Protein AF-A0AAV5ULU5-F1 (afdb_monomer_lite)

Structure (mmCIF, N/CA/C/O backbone):
data_AF-A0AAV5ULU5-F1
#
_entry.id   AF-A0AAV5ULU5-F1
#
loop_
_atom_site.group_PDB
_atom_site.id
_atom_site.type_symbol
_atom_site.label_atom_id
_atom_site.label_alt_id
_atom_site.label_comp_id
_atom_site.label_asym_id
_atom_site.label_entity_id
_atom_site.label_seq_id
_atom_site.pdbx_PDB_ins_code
_atom_site.Cartn_x
_atom_site.Cartn_y
_atom_site.Cartn_z
_atom_site.occupancy
_atom_site.B_iso_or_equiv
_atom_site.auth_seq_id
_atom_site.auth_comp_id
_atom_site.auth_asym_id
_atom_site.auth_atom_id
_atom_site.pdbx_PDB_model_num
ATOM 1 N N . ARG A 1 1 ? -41.280 -66.590 -55.753 1.00 49.59 1 ARG A N 1
ATOM 2 C CA . ARG A 1 1 ? -41.322 -65.697 -54.554 1.00 49.59 1 ARG A CA 1
ATOM 3 C C . ARG A 1 1 ? -39.938 -65.281 -53.998 1.00 49.59 1 ARG A C 1
ATOM 5 O O . ARG A 1 1 ? -39.874 -64.346 -53.210 1.00 49.59 1 ARG A O 1
ATOM 12 N N . THR A 1 2 ? -38.821 -65.873 -54.435 1.00 56.06 2 THR A N 1
ATOM 13 C CA . THR A 1 2 ? -37.472 -65.710 -53.837 1.00 56.06 2 THR A CA 1
ATOM 14 C C . THR A 1 2 ? -36.591 -64.591 -54.433 1.00 56.06 2 THR A C 1
ATOM 16 O O . THR A 1 2 ? -35.698 -64.079 -53.756 1.00 56.06 2 THR A O 1
ATOM 19 N N . MET A 1 3 ? -36.830 -64.142 -55.674 1.00 53.16 3 MET A N 1
ATOM 20 C CA . MET A 1 3 ? -36.022 -63.073 -56.300 1.00 53.16 3 MET A CA 1
ATOM 21 C C . MET A 1 3 ? -36.445 -61.646 -55.908 1.00 53.16 3 MET A C 1
ATOM 23 O O . MET A 1 3 ? -35.587 -60.777 -55.717 1.00 53.16 3 MET A O 1
ATOM 27 N N . MET A 1 4 ? -37.748 -61.391 -55.728 1.00 52.59 4 MET A N 1
ATOM 28 C CA . MET A 1 4 ? -38.247 -60.073 -55.304 1.00 52.59 4 MET A CA 1
ATOM 29 C C . MET A 1 4 ? -37.781 -59.698 -53.888 1.00 52.59 4 MET A C 1
ATOM 31 O O . MET A 1 4 ? -37.449 -58.538 -53.628 1.00 52.59 4 MET A O 1
ATOM 35 N N . THR A 1 5 ? -37.666 -60.678 -52.991 1.00 60.22 5 THR A N 1
ATOM 36 C CA . THR A 1 5 ? -37.146 -60.492 -51.629 1.00 60.22 5 THR A CA 1
ATOM 37 C C . THR A 1 5 ? -35.643 -60.190 -51.629 1.00 60.22 5 THR A C 1
ATOM 39 O O . THR A 1 5 ? -35.217 -59.282 -50.916 1.00 60.22 5 THR A O 1
ATOM 42 N N . ARG A 1 6 ? -34.841 -60.822 -52.505 1.00 61.38 6 ARG A N 1
ATOM 43 C CA . ARG A 1 6 ? -33.410 -60.497 -52.723 1.00 61.38 6 ARG A CA 1
ATOM 44 C C . ARG A 1 6 ? -33.190 -59.081 -53.275 1.00 61.38 6 ARG A C 1
ATOM 46 O O . ARG A 1 6 ? -32.306 -58.368 -52.793 1.00 61.38 6 ARG A O 1
ATOM 53 N N . ARG A 1 7 ? -34.003 -58.638 -54.246 1.00 66.06 7 ARG A N 1
ATOM 54 C CA . ARG A 1 7 ? -33.947 -57.267 -54.80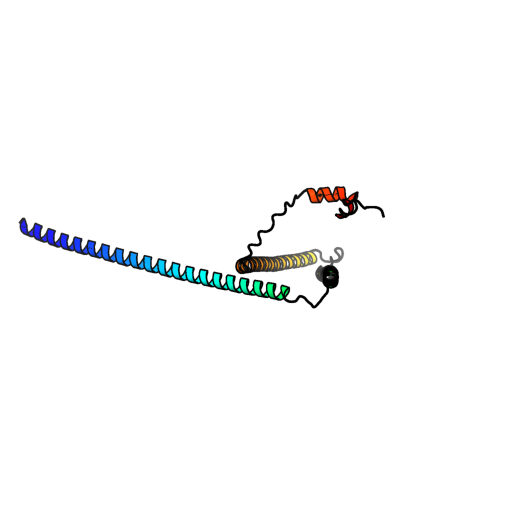2 1.00 66.06 7 ARG A CA 1
ATOM 55 C C . ARG A 1 7 ? -34.307 -56.212 -53.750 1.00 66.06 7 ARG A C 1
ATOM 57 O O . ARG A 1 7 ? -33.579 -55.226 -53.617 1.00 66.06 7 ARG A O 1
ATOM 64 N N . LYS A 1 8 ? -35.362 -56.440 -52.952 1.00 67.81 8 LYS A N 1
ATOM 65 C CA . LYS A 1 8 ? -35.713 -55.580 -51.804 1.00 67.81 8 LYS A CA 1
ATOM 66 C C . LYS A 1 8 ? -34.589 -55.542 -50.756 1.00 67.81 8 LYS A C 1
ATOM 68 O O . LYS A 1 8 ? -34.183 -54.446 -50.374 1.00 67.81 8 LYS A O 1
ATOM 73 N N . LYS A 1 9 ? -34.003 -56.691 -50.379 1.00 68.81 9 LYS A N 1
ATOM 74 C CA . LYS A 1 9 ? -32.856 -56.769 -49.443 1.00 68.81 9 LYS A CA 1
ATOM 75 C C . LYS A 1 9 ? -31.655 -55.948 -49.932 1.00 68.81 9 LYS A C 1
ATOM 77 O O . LYS A 1 9 ? -31.132 -55.128 -49.184 1.00 68.81 9 LYS A O 1
ATOM 82 N N . ARG A 1 10 ? -31.289 -56.066 -51.217 1.00 71.44 10 ARG A N 1
ATOM 83 C CA . ARG A 1 10 ? -30.211 -55.271 -51.842 1.00 71.44 10 ARG A CA 1
ATOM 84 C C . ARG A 1 10 ? -30.493 -53.766 -51.835 1.00 71.44 10 ARG A C 1
ATOM 86 O O . ARG A 1 10 ? -29.578 -52.970 -51.628 1.00 71.44 10 ARG A O 1
ATOM 93 N N . ARG A 1 11 ? -31.746 -53.356 -52.057 1.00 72.12 11 ARG A N 1
ATOM 94 C CA . ARG A 1 11 ? -32.157 -51.940 -52.052 1.00 72.12 11 ARG A CA 1
ATOM 95 C C . ARG A 1 11 ? -32.076 -51.341 -50.641 1.00 72.12 11 ARG A C 1
ATOM 97 O O . ARG A 1 11 ? -31.536 -50.248 -50.477 1.00 72.12 11 ARG A O 1
ATOM 104 N N . VAL A 1 12 ? -32.520 -52.089 -49.628 1.00 77.00 12 VAL A N 1
ATOM 105 C CA . VAL A 1 12 ? -32.394 -51.723 -48.205 1.00 77.00 12 VAL A CA 1
ATOM 106 C C . VAL A 1 12 ? -30.928 -51.657 -47.779 1.00 77.00 12 VAL A C 1
ATOM 108 O O . VAL A 1 12 ? -30.520 -50.703 -47.122 1.00 77.00 12 VAL A O 1
ATOM 111 N N . GLU A 1 13 ? -30.101 -52.608 -48.205 1.00 77.25 13 GLU A N 1
ATOM 112 C CA . GLU A 1 13 ? -28.680 -52.622 -47.864 1.00 77.25 13 GLU A CA 1
ATOM 113 C C . GLU A 1 13 ? -27.901 -51.475 -48.525 1.00 77.25 13 GLU A C 1
ATOM 115 O O . GLU A 1 13 ? -27.069 -50.842 -47.875 1.00 77.25 13 GLU A O 1
ATOM 120 N N . ARG A 1 14 ? -28.220 -51.116 -49.777 1.00 77.50 14 ARG A N 1
ATOM 121 C CA . ARG A 1 14 ? -27.695 -49.899 -50.425 1.00 77.50 14 ARG A CA 1
ATOM 122 C C . ARG A 1 14 ? -28.088 -48.638 -49.656 1.00 77.50 14 ARG A C 1
ATOM 124 O O . ARG A 1 14 ? -27.248 -47.761 -49.468 1.00 77.50 14 ARG A O 1
ATOM 131 N N . ARG A 1 15 ? -29.334 -48.558 -49.175 1.00 76.56 15 ARG A N 1
ATOM 132 C CA . ARG A 1 15 ? -29.826 -47.434 -48.362 1.00 76.56 15 ARG A CA 1
ATOM 133 C C . ARG A 1 15 ? -29.111 -47.367 -47.004 1.00 76.56 15 ARG A C 1
ATOM 135 O O . ARG A 1 15 ? -28.641 -46.296 -46.639 1.00 76.56 15 ARG A O 1
ATOM 142 N N . ARG A 1 16 ? -28.893 -48.507 -46.332 1.00 78.88 16 ARG A N 1
ATOM 143 C CA . ARG A 1 16 ? -28.073 -48.612 -45.106 1.00 78.88 16 ARG A CA 1
ATOM 144 C C . ARG A 1 16 ? -26.608 -48.231 -45.342 1.00 78.88 16 ARG A C 1
ATOM 146 O O . ARG A 1 16 ? -26.026 -47.531 -44.525 1.00 78.88 16 ARG A O 1
ATOM 153 N N . ARG A 1 17 ? -26.000 -48.640 -46.463 1.00 80.62 17 ARG A N 1
ATOM 154 C CA . ARG A 1 17 ? -24.627 -48.239 -46.835 1.00 80.62 17 ARG A CA 1
ATOM 155 C C . ARG A 1 17 ? -24.526 -46.736 -47.097 1.00 80.62 17 ARG A C 1
ATOM 157 O O . ARG A 1 17 ? -23.552 -46.128 -46.668 1.00 80.62 17 ARG A O 1
ATOM 164 N N . ARG A 1 18 ? -25.521 -46.134 -47.760 1.00 83.19 18 ARG A N 1
ATOM 165 C CA . ARG A 1 18 ? -25.600 -44.676 -47.959 1.00 83.19 18 ARG A CA 1
ATOM 166 C C . ARG A 1 18 ? -25.749 -43.931 -46.632 1.00 83.19 18 ARG A C 1
ATOM 168 O O . ARG A 1 18 ? -25.009 -42.983 -46.418 1.00 83.19 18 ARG A O 1
ATOM 175 N N . MET A 1 19 ? -26.617 -44.404 -45.739 1.00 79.31 19 MET A N 1
ATOM 176 C CA . MET A 1 19 ? -26.813 -43.830 -44.402 1.00 79.31 19 MET A CA 1
ATOM 177 C C . MET A 1 19 ? -25.533 -43.916 -43.557 1.00 79.31 19 MET A C 1
ATOM 179 O O . MET A 1 19 ? -25.058 -42.895 -43.084 1.00 79.31 19 MET A O 1
ATOM 183 N N . ARG A 1 20 ? -24.868 -45.081 -43.510 1.00 84.12 20 ARG A N 1
ATOM 184 C CA . ARG A 1 20 ? -23.562 -45.229 -42.836 1.00 84.12 20 ARG A CA 1
ATOM 185 C C . ARG A 1 20 ? -22.482 -44.316 -43.419 1.00 84.12 20 ARG A C 1
ATOM 187 O O . ARG A 1 20 ? -21.715 -43.724 -42.670 1.00 84.12 20 ARG A O 1
ATOM 194 N N . ARG A 1 21 ? -22.404 -44.186 -44.750 1.00 85.38 21 ARG A N 1
ATOM 195 C CA . ARG A 1 21 ? -21.474 -43.243 -45.401 1.00 85.38 21 ARG A CA 1
ATOM 196 C C . ARG A 1 21 ? -21.798 -41.795 -45.030 1.00 85.38 21 ARG A C 1
ATOM 198 O O . ARG A 1 21 ? -20.875 -41.035 -44.763 1.00 85.38 21 ARG A O 1
ATOM 205 N N . TRP A 1 22 ? -23.078 -41.433 -44.989 1.00 85.75 22 TRP A N 1
ATOM 206 C CA . TRP A 1 22 ? -23.530 -40.104 -44.586 1.00 85.75 22 TRP A CA 1
ATOM 207 C C . TRP A 1 22 ? -23.183 -39.810 -43.119 1.00 85.75 22 TRP A C 1
ATOM 209 O O . TRP A 1 22 ? -22.572 -38.780 -42.855 1.00 85.75 22 TRP A O 1
ATOM 219 N N . ASP A 1 23 ? -23.411 -40.750 -42.198 1.00 86.31 23 ASP A N 1
ATOM 220 C CA . ASP A 1 23 ? -23.021 -40.619 -40.786 1.00 86.31 23 ASP A CA 1
ATOM 221 C C . ASP A 1 23 ? -21.504 -40.468 -40.610 1.00 86.31 23 ASP A C 1
ATOM 223 O O . ASP A 1 23 ? -21.044 -39.638 -39.825 1.00 86.31 23 ASP A O 1
ATOM 227 N N . ILE A 1 24 ? -20.701 -41.231 -41.364 1.00 87.25 24 ILE A N 1
ATOM 228 C CA . ILE A 1 24 ? -19.234 -41.107 -41.352 1.00 87.25 24 ILE A CA 1
ATOM 229 C C . ILE A 1 24 ? -18.807 -39.710 -41.823 1.00 87.25 24 ILE A C 1
ATOM 231 O O . ILE A 1 24 ? -17.917 -39.106 -41.223 1.00 87.25 24 ILE A O 1
ATOM 235 N N . ILE A 1 25 ? -19.440 -39.179 -42.872 1.00 87.31 25 ILE A N 1
ATOM 236 C CA . ILE A 1 25 ? -19.160 -37.833 -43.389 1.00 87.31 25 ILE A CA 1
ATOM 237 C C . ILE A 1 25 ? -19.560 -36.765 -42.364 1.00 87.31 25 ILE A C 1
ATOM 239 O O . ILE A 1 25 ? -18.769 -35.858 -42.105 1.00 87.31 25 ILE A O 1
ATOM 243 N N . GLN A 1 26 ? -20.733 -36.888 -41.734 1.00 84.19 26 GLN A N 1
ATOM 244 C CA . GLN A 1 26 ? -21.183 -35.960 -40.690 1.00 84.19 26 GLN A CA 1
ATOM 245 C C . GLN A 1 26 ? -20.242 -35.975 -39.480 1.00 84.19 26 GLN A C 1
ATOM 247 O O . GLN A 1 26 ? -19.806 -34.916 -39.030 1.00 84.19 26 GLN A O 1
ATOM 252 N N . ARG A 1 27 ? -19.830 -37.160 -39.007 1.00 84.00 27 ARG A N 1
ATOM 253 C CA . ARG A 1 27 ? -18.847 -37.291 -37.918 1.00 84.00 27 ARG A CA 1
ATOM 254 C C . ARG A 1 27 ? -17.492 -36.688 -38.289 1.00 84.00 27 ARG A C 1
ATOM 256 O O . ARG A 1 27 ? -16.918 -35.967 -37.477 1.00 84.00 27 ARG A O 1
ATOM 263 N N . LYS A 1 28 ? -16.991 -36.919 -39.512 1.00 88.31 28 LYS A N 1
ATOM 264 C CA . LYS A 1 28 ? -15.752 -36.285 -40.004 1.00 88.31 28 LYS A CA 1
ATOM 265 C C . LYS A 1 28 ? -15.872 -34.760 -40.047 1.00 88.31 28 LYS A C 1
ATOM 267 O O . LYS A 1 28 ? -14.956 -34.074 -39.603 1.00 88.31 28 LYS A O 1
ATOM 272 N N . ARG A 1 29 ? -16.999 -34.225 -40.528 1.00 86.19 29 ARG A N 1
ATOM 273 C CA . ARG A 1 29 ? -17.264 -32.778 -40.578 1.00 86.19 29 ARG A CA 1
ATOM 274 C C . ARG A 1 29 ? -17.308 -32.160 -39.180 1.00 86.19 29 ARG A C 1
ATOM 276 O O . ARG A 1 29 ? -16.706 -31.110 -38.971 1.00 86.19 29 ARG A O 1
ATOM 283 N N . LEU A 1 30 ? -17.965 -32.820 -38.225 1.00 84.88 30 LEU A N 1
ATOM 284 C CA . LEU A 1 30 ? -18.021 -32.381 -36.829 1.00 84.88 30 LEU A CA 1
ATOM 285 C C . LEU A 1 30 ? -16.629 -32.401 -36.178 1.00 84.88 30 LEU A C 1
ATOM 287 O O . LEU A 1 30 ? -16.243 -31.436 -35.522 1.00 84.88 30 LEU A O 1
ATOM 291 N N . LYS A 1 31 ? -15.851 -33.467 -36.414 1.00 86.75 31 LYS A N 1
ATOM 292 C CA . LYS A 1 31 ? -14.487 -33.619 -35.889 1.00 86.75 31 LYS A CA 1
ATOM 293 C C . LYS A 1 31 ? -13.552 -32.525 -36.413 1.00 86.75 31 LYS A C 1
ATOM 295 O O . LYS A 1 31 ? -12.943 -31.826 -35.612 1.00 86.75 31 LYS A O 1
ATOM 300 N N . LEU A 1 32 ? -13.544 -32.289 -37.727 1.00 85.38 32 LEU A N 1
ATOM 301 C CA . LEU A 1 32 ? -12.799 -31.189 -38.354 1.00 85.38 32 LEU A CA 1
ATOM 302 C C . LEU A 1 32 ? -13.255 -29.812 -37.845 1.00 85.38 32 LEU A C 1
ATOM 304 O O . LEU A 1 32 ? -12.442 -28.908 -37.661 1.00 85.38 32 LEU A O 1
ATOM 308 N N . GLY A 1 33 ? -14.558 -29.634 -37.607 1.00 86.50 33 GLY A N 1
ATOM 309 C CA . GLY A 1 33 ? -15.107 -28.415 -37.011 1.00 86.50 33 GLY A CA 1
ATOM 310 C C . GLY A 1 33 ? -14.588 -28.165 -35.592 1.00 86.50 33 GLY A C 1
ATOM 311 O O . GLY A 1 33 ? -14.199 -27.041 -35.273 1.00 86.50 33 GLY A O 1
ATOM 312 N N . ASN A 1 34 ? -14.528 -29.207 -34.761 1.00 86.12 34 ASN A N 1
ATOM 313 C CA . ASN A 1 34 ? -13.969 -29.133 -33.410 1.00 86.12 34 ASN A CA 1
ATOM 314 C C . ASN A 1 34 ? -12.452 -28.901 -33.424 1.00 86.12 34 ASN A C 1
ATOM 316 O O . ASN A 1 34 ? -11.976 -28.030 -32.702 1.00 86.12 34 ASN A O 1
ATOM 320 N N . GLU A 1 35 ? -11.703 -29.583 -34.290 1.00 86.31 35 GLU A N 1
ATOM 321 C CA . GLU A 1 35 ? -10.260 -29.362 -34.463 1.00 86.31 35 GLU A CA 1
ATOM 322 C C . GLU A 1 35 ? -9.963 -27.909 -34.861 1.00 86.31 35 GLU A C 1
ATOM 324 O O . GLU A 1 35 ? -9.122 -27.253 -34.250 1.00 86.31 35 GLU A O 1
ATOM 329 N N . ARG A 1 36 ? -10.728 -27.341 -35.803 1.00 85.62 36 ARG A N 1
ATOM 330 C CA . ARG A 1 36 ? -10.609 -25.922 -36.182 1.00 85.62 36 ARG A CA 1
ATOM 331 C C . ARG A 1 36 ? -10.885 -24.972 -35.016 1.00 85.62 36 ARG A C 1
ATOM 333 O O . ARG A 1 36 ? -10.195 -23.959 -34.889 1.00 85.62 36 ARG A O 1
ATOM 340 N N . LYS A 1 37 ? -11.874 -25.272 -34.165 1.00 85.88 37 LYS A N 1
ATOM 341 C CA . LYS A 1 37 ? -12.157 -24.480 -32.954 1.00 85.88 37 LYS A CA 1
ATOM 342 C C . LYS A 1 37 ? -10.992 -24.545 -31.962 1.00 85.88 37 LYS A C 1
ATOM 344 O O . LYS A 1 37 ? -10.580 -23.500 -31.463 1.00 85.88 37 LYS A O 1
ATOM 349 N N . ILE A 1 38 ? -10.429 -25.734 -31.736 1.00 89.31 38 ILE A N 1
ATOM 350 C CA . ILE A 1 38 ? -9.273 -25.947 -30.851 1.00 89.31 38 ILE A CA 1
ATOM 351 C C . ILE A 1 38 ? -8.058 -25.165 -31.357 1.00 89.31 38 ILE A C 1
ATOM 353 O O . ILE A 1 38 ? -7.460 -24.406 -30.598 1.00 89.31 38 ILE A O 1
ATOM 357 N N . VAL A 1 39 ? -7.732 -25.274 -32.648 1.00 90.06 39 VAL A N 1
ATOM 358 C CA . VAL A 1 39 ? -6.598 -24.558 -33.256 1.00 90.06 39 VAL A CA 1
ATOM 359 C C . VAL A 1 39 ? -6.781 -23.043 -33.155 1.00 90.06 39 VAL A C 1
ATOM 361 O O . VAL A 1 39 ? -5.848 -22.331 -32.788 1.00 90.06 39 VAL A O 1
ATOM 364 N N . ARG A 1 40 ? -7.991 -22.531 -33.414 1.00 88.44 40 ARG A N 1
ATOM 365 C CA . ARG A 1 40 ? -8.294 -21.097 -33.279 1.00 88.44 40 ARG A CA 1
ATOM 366 C C . ARG A 1 40 ? -8.115 -20.610 -31.838 1.00 88.44 40 ARG A C 1
ATOM 368 O O . ARG A 1 40 ? -7.535 -19.545 -31.626 1.00 88.44 40 ARG A O 1
ATOM 375 N N . TYR A 1 41 ? -8.580 -21.385 -30.860 1.00 84.69 41 TYR A N 1
ATOM 376 C CA . TYR A 1 41 ? -8.412 -21.073 -29.442 1.00 84.69 41 TYR A CA 1
ATOM 377 C C . TYR A 1 41 ? -6.935 -21.096 -29.023 1.00 84.69 41 TYR A C 1
ATOM 379 O O . TYR A 1 41 ? -6.457 -20.147 -28.401 1.00 84.69 41 TYR A O 1
ATOM 387 N N . ALA A 1 42 ? -6.183 -22.119 -29.437 1.00 89.75 42 ALA A N 1
ATOM 388 C CA . ALA A 1 42 ? -4.748 -22.222 -29.180 1.00 89.75 42 ALA A CA 1
ATOM 389 C C . ALA A 1 42 ? -3.970 -21.046 -29.792 1.00 89.75 42 ALA A C 1
ATOM 391 O O . ALA A 1 42 ? -3.138 -20.436 -29.120 1.00 89.75 42 ALA A O 1
ATOM 392 N N . PHE A 1 43 ? -4.287 -20.658 -31.032 1.00 90.12 43 PHE A N 1
ATOM 393 C CA . PHE A 1 43 ? -3.675 -19.504 -31.691 1.00 90.12 43 PHE A CA 1
ATOM 394 C C . PHE A 1 43 ? -3.956 -18.192 -30.946 1.00 90.12 43 PHE A C 1
ATOM 396 O O . PHE A 1 43 ? -3.048 -17.383 -30.744 1.00 90.12 43 PHE A O 1
ATOM 403 N N . PHE A 1 44 ? -5.195 -17.991 -30.490 1.00 86.06 44 PHE A N 1
ATOM 404 C CA . PHE A 1 44 ? -5.577 -16.824 -29.695 1.00 86.06 44 PHE A CA 1
ATOM 405 C C . PHE A 1 44 ? -4.817 -16.758 -28.360 1.00 86.06 44 PHE A C 1
ATOM 407 O O . PHE A 1 44 ? -4.276 -15.706 -28.012 1.00 86.06 44 PHE A O 1
ATOM 414 N N . GLN A 1 45 ? -4.701 -17.883 -27.647 1.00 85.88 45 GLN A N 1
ATOM 415 C CA . GLN A 1 45 ? -3.929 -17.955 -26.403 1.00 85.88 45 GLN A CA 1
ATOM 416 C C . GLN A 1 45 ? -2.433 -17.711 -26.642 1.00 85.88 45 GLN A C 1
ATOM 418 O O . GLN A 1 45 ? -1.818 -16.913 -25.934 1.00 85.88 45 GLN A O 1
ATOM 423 N N . ALA A 1 46 ? -1.856 -18.296 -27.695 1.00 88.06 46 ALA A N 1
ATOM 424 C CA . ALA A 1 46 ? -0.468 -18.057 -28.085 1.00 88.06 46 ALA A CA 1
ATOM 425 C C . ALA A 1 46 ? -0.210 -16.591 -28.476 1.00 88.06 46 ALA A C 1
ATOM 427 O O . ALA A 1 46 ? 0.874 -16.063 -28.226 1.00 88.06 46 ALA A O 1
ATOM 428 N N . ARG A 1 47 ? -1.190 -15.899 -29.077 1.00 89.50 47 ARG A N 1
ATOM 429 C CA . ARG A 1 47 ? -1.096 -14.457 -29.362 1.00 89.50 47 ARG A CA 1
ATOM 430 C C . ARG A 1 47 ? -1.077 -13.637 -28.070 1.00 89.50 47 ARG A C 1
ATOM 432 O O . ARG A 1 47 ? -0.200 -12.794 -27.915 1.00 89.50 47 ARG A O 1
ATOM 439 N N . LYS A 1 48 ? -1.964 -13.943 -27.114 1.00 86.75 48 LYS A N 1
ATOM 440 C CA . LYS A 1 48 ? -1.984 -13.309 -25.781 1.00 86.75 48 LYS A CA 1
ATOM 441 C C . LYS A 1 48 ? -0.694 -13.537 -24.989 1.00 86.75 48 LYS A C 1
ATOM 443 O O . LYS A 1 48 ? -0.236 -12.636 -24.290 1.00 86.75 48 LYS A O 1
ATOM 448 N N . VAL A 1 49 ? -0.110 -14.735 -25.057 1.00 83.44 49 VAL A N 1
ATOM 449 C CA . VAL A 1 49 ? 1.183 -15.035 -24.414 1.00 83.44 49 VAL A CA 1
ATOM 450 C C . VAL A 1 49 ? 2.303 -14.227 -25.067 1.00 83.44 49 VAL A C 1
ATOM 452 O O . VAL A 1 49 ? 2.997 -13.505 -24.357 1.00 83.44 49 VAL A O 1
ATOM 455 N N . ARG A 1 50 ? 2.411 -14.242 -26.403 1.00 86.31 50 ARG A N 1
ATOM 456 C CA . ARG A 1 50 ? 3.418 -13.455 -27.136 1.00 86.31 50 ARG A CA 1
ATOM 457 C C . ARG A 1 50 ? 3.320 -11.957 -26.857 1.00 86.31 50 ARG A C 1
ATOM 459 O O . ARG A 1 50 ? 4.343 -11.304 -26.684 1.00 86.31 50 ARG A O 1
ATOM 466 N N . GLU A 1 51 ? 2.114 -11.395 -26.783 1.00 85.56 51 GLU A N 1
ATOM 467 C CA . GLU A 1 51 ? 1.936 -9.987 -26.406 1.00 85.56 51 GLU A CA 1
ATOM 468 C C . GLU A 1 51 ? 2.402 -9.702 -24.974 1.00 85.56 51 GLU A C 1
ATOM 470 O O . GLU A 1 51 ? 3.086 -8.704 -24.742 1.00 85.56 51 GLU A O 1
ATOM 475 N N . ARG A 1 52 ? 2.088 -10.583 -24.013 1.00 79.12 52 ARG A N 1
ATOM 476 C CA . ARG A 1 52 ? 2.594 -10.461 -22.637 1.00 79.12 52 ARG A CA 1
ATOM 477 C C . ARG A 1 52 ? 4.117 -10.557 -22.587 1.00 79.12 52 ARG A C 1
ATOM 479 O O . ARG A 1 52 ? 4.739 -9.769 -21.885 1.00 79.12 52 ARG A O 1
ATOM 486 N N . GLU A 1 53 ? 4.727 -11.470 -23.336 1.00 83.50 53 GLU A N 1
ATOM 487 C CA . GLU A 1 53 ? 6.185 -11.612 -23.411 1.00 83.50 53 GLU A CA 1
ATOM 488 C C . GLU A 1 53 ? 6.860 -10.396 -24.042 1.00 83.50 53 GLU A C 1
ATOM 490 O O . GLU A 1 53 ? 7.857 -9.920 -23.502 1.00 83.50 53 GLU A O 1
ATOM 495 N N . ARG A 1 54 ? 6.284 -9.833 -25.111 1.00 86.69 54 ARG A N 1
ATOM 496 C CA . ARG A 1 54 ? 6.751 -8.575 -25.714 1.00 86.69 54 ARG A CA 1
ATOM 497 C C . ARG A 1 54 ? 6.723 -7.430 -24.706 1.00 86.69 54 ARG A C 1
ATOM 499 O O . ARG A 1 54 ? 7.749 -6.789 -24.505 1.00 86.69 54 ARG A O 1
ATOM 506 N N . LYS A 1 55 ? 5.604 -7.244 -23.995 1.00 85.44 55 LYS A N 1
ATOM 507 C CA . LYS A 1 55 ? 5.489 -6.234 -22.925 1.00 85.44 55 LYS A CA 1
ATOM 508 C C . LYS A 1 55 ? 6.513 -6.470 -21.808 1.00 85.44 55 LYS A C 1
ATOM 510 O O . LYS A 1 55 ? 7.178 -5.537 -21.367 1.00 85.44 55 LYS A O 1
ATOM 515 N N . LYS A 1 56 ? 6.700 -7.724 -21.377 1.00 81.19 56 LYS A N 1
ATOM 516 C CA . LYS A 1 56 ? 7.724 -8.104 -20.384 1.00 81.19 56 LYS A CA 1
ATOM 517 C C . LYS A 1 56 ? 9.149 -7.811 -20.869 1.00 81.19 56 LYS A C 1
ATOM 519 O O . LYS A 1 56 ? 9.997 -7.440 -20.060 1.00 81.19 56 LYS A O 1
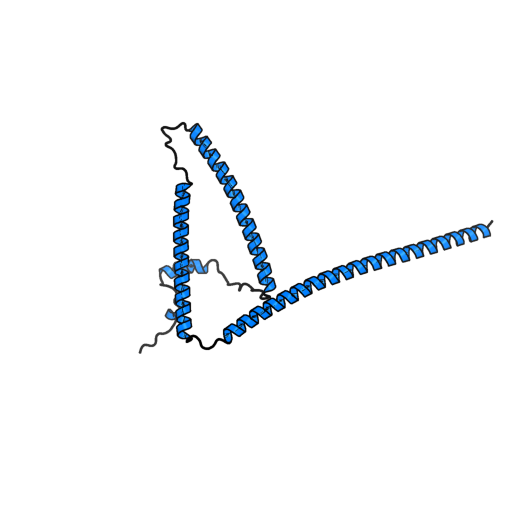ATOM 524 N N . ALA A 1 57 ? 9.446 -8.024 -22.149 1.00 83.25 57 ALA A N 1
ATOM 525 C CA . ALA A 1 57 ? 10.759 -7.764 -22.737 1.00 83.25 57 ALA A CA 1
ATOM 526 C C . ALA A 1 57 ? 11.029 -6.260 -22.878 1.00 83.25 57 ALA A C 1
ATOM 528 O O . ALA A 1 57 ? 12.111 -5.799 -22.528 1.00 83.25 57 ALA A O 1
ATOM 529 N N . GLU A 1 58 ? 10.029 -5.488 -23.299 1.00 86.38 58 GLU A N 1
ATOM 530 C CA . GLU A 1 58 ? 10.107 -4.031 -23.406 1.00 86.38 58 GLU A CA 1
ATOM 531 C C . GLU A 1 58 ? 10.348 -3.373 -22.041 1.00 86.38 58 GLU A C 1
ATOM 533 O O . GLU A 1 58 ? 11.282 -2.586 -21.886 1.00 86.38 58 GLU A O 1
ATOM 538 N N . VAL A 1 59 ? 9.575 -3.758 -21.017 1.00 82.31 59 VAL A N 1
ATOM 539 C CA . VAL A 1 59 ? 9.767 -3.267 -19.642 1.00 82.31 59 VAL A CA 1
ATOM 540 C C . VAL A 1 59 ? 11.167 -3.612 -19.133 1.00 82.31 59 VAL A C 1
ATOM 542 O O . VAL A 1 59 ? 11.830 -2.764 -18.533 1.00 82.31 59 VAL A O 1
ATOM 545 N N . ARG A 1 60 ? 11.652 -4.831 -19.397 1.00 79.12 60 ARG A N 1
ATOM 546 C CA . ARG A 1 60 ? 13.016 -5.239 -19.037 1.00 79.12 60 ARG A CA 1
ATOM 547 C C . ARG A 1 60 ? 14.076 -4.406 -19.754 1.00 79.12 60 ARG A C 1
ATOM 549 O O . ARG A 1 60 ? 14.963 -3.887 -19.080 1.00 79.12 60 ARG A O 1
ATOM 556 N N . SER A 1 61 ? 13.946 -4.212 -21.063 1.00 83.38 61 SER A N 1
ATOM 557 C CA . SER A 1 61 ? 14.855 -3.382 -21.862 1.00 83.38 61 SER A CA 1
ATOM 558 C C . SER A 1 61 ? 14.892 -1.940 -21.348 1.00 83.38 61 SER A C 1
ATOM 560 O O . SER A 1 61 ? 15.964 -1.405 -21.067 1.00 83.38 61 SER A O 1
ATOM 562 N N . ARG A 1 62 ? 13.728 -1.337 -21.072 1.00 82.81 62 ARG A N 1
ATOM 563 C CA . ARG A 1 62 ? 13.625 0.011 -20.494 1.00 82.81 62 ARG A CA 1
ATOM 564 C C . ARG A 1 62 ? 14.309 0.113 -19.128 1.00 82.81 62 ARG A C 1
ATOM 566 O O . ARG A 1 62 ? 15.024 1.081 -18.865 1.00 82.81 62 ARG A O 1
ATOM 573 N N . LEU A 1 63 ? 14.111 -0.875 -18.252 1.00 78.94 63 LEU A N 1
ATOM 574 C CA . LEU A 1 63 ? 14.761 -0.920 -16.937 1.00 78.94 63 LEU A CA 1
ATOM 575 C C . LEU A 1 63 ? 16.281 -1.103 -17.053 1.00 78.94 63 LEU A C 1
ATOM 577 O O . LEU A 1 63 ? 17.031 -0.489 -16.289 1.00 78.94 63 LEU A O 1
ATOM 581 N N . GLU A 1 64 ? 16.747 -1.910 -18.005 1.00 77.62 64 GLU A N 1
ATOM 582 C CA . GLU A 1 64 ? 18.171 -2.115 -18.259 1.00 77.62 64 GLU A CA 1
ATOM 583 C C . GLU A 1 64 ? 18.831 -0.854 -18.828 1.00 77.62 64 GLU A C 1
ATOM 585 O O . GLU A 1 64 ? 19.867 -0.427 -18.314 1.00 77.62 64 GLU A O 1
ATOM 590 N N . MET A 1 65 ? 18.201 -0.197 -19.806 1.00 77.94 65 MET A N 1
ATOM 591 C CA . MET A 1 65 ? 18.650 1.085 -20.355 1.00 77.94 65 MET A CA 1
ATOM 592 C C . MET A 1 65 ? 18.722 2.165 -19.271 1.00 77.94 65 MET A C 1
ATOM 594 O O . MET A 1 65 ? 19.739 2.848 -19.151 1.00 77.94 65 MET A O 1
ATOM 598 N N . ALA A 1 66 ? 17.710 2.264 -18.401 1.00 78.56 66 ALA A N 1
ATOM 599 C CA . ALA A 1 66 ? 17.736 3.180 -17.259 1.00 78.56 66 ALA A CA 1
ATOM 600 C C . ALA A 1 66 ? 18.869 2.855 -16.263 1.00 78.56 66 ALA A C 1
ATOM 602 O O . ALA A 1 66 ? 19.460 3.759 -15.667 1.00 78.56 66 ALA A O 1
ATOM 603 N N . SER A 1 67 ? 19.204 1.574 -16.079 1.00 73.69 67 SER A N 1
ATOM 604 C CA . SER A 1 67 ? 20.318 1.138 -15.227 1.00 73.69 67 SER A CA 1
ATOM 605 C C . SER A 1 67 ? 21.684 1.454 -15.855 1.00 73.69 67 SER A C 1
ATOM 607 O O . SER A 1 67 ? 22.568 1.977 -15.172 1.00 73.69 67 SER A O 1
ATOM 609 N N . ARG A 1 68 ? 21.852 1.221 -17.165 1.00 73.06 68 ARG A N 1
ATOM 610 C CA . ARG A 1 68 ? 23.063 1.578 -17.928 1.00 73.06 68 ARG A CA 1
ATOM 611 C C . ARG A 1 68 ? 23.279 3.096 -17.952 1.00 73.06 68 ARG A C 1
ATOM 613 O O . ARG A 1 68 ? 24.380 3.553 -17.649 1.00 73.06 68 ARG A O 1
ATOM 620 N N . ALA A 1 69 ? 22.223 3.882 -18.162 1.00 68.12 69 ALA A N 1
ATOM 621 C CA . ALA A 1 69 ? 22.272 5.345 -18.111 1.00 68.12 69 ALA A CA 1
ATOM 622 C C . ALA A 1 69 ? 22.704 5.884 -16.730 1.00 68.12 69 ALA A C 1
ATOM 624 O O . ALA A 1 69 ? 23.423 6.880 -16.643 1.00 68.12 69 ALA A O 1
ATOM 625 N N . LYS A 1 70 ? 22.340 5.203 -15.631 1.00 61.84 70 LYS A N 1
ATOM 626 C CA . LYS A 1 70 ? 22.820 5.544 -14.277 1.00 61.84 70 LYS A CA 1
ATOM 627 C C . LYS A 1 70 ? 24.306 5.238 -14.063 1.00 61.84 70 LYS A C 1
ATOM 629 O O . LYS A 1 70 ? 24.926 5.899 -13.231 1.00 61.84 70 LYS A O 1
ATOM 634 N N . LYS A 1 71 ? 24.876 4.262 -14.782 1.00 61.03 71 LYS A N 1
ATOM 635 C CA . LYS A 1 71 ? 26.315 3.939 -14.734 1.00 61.03 71 LYS A CA 1
ATOM 636 C C . LYS A 1 71 ? 27.161 4.908 -15.566 1.00 61.03 71 LYS A C 1
ATOM 638 O O . LYS A 1 71 ? 28.291 5.184 -15.179 1.00 61.03 71 LYS A O 1
ATOM 643 N N . ALA A 1 72 ? 26.607 5.457 -16.649 1.00 60.50 72 ALA A N 1
ATOM 644 C CA . ALA A 1 72 ? 27.308 6.378 -17.547 1.00 60.50 72 ALA A CA 1
ATOM 645 C C . ALA A 1 72 ? 27.555 7.779 -16.946 1.00 60.50 72 ALA A C 1
ATOM 647 O O . ALA A 1 72 ? 28.505 8.452 -17.330 1.00 60.50 72 ALA A O 1
ATOM 648 N N . LYS A 1 73 ? 26.765 8.219 -15.953 1.00 59.47 73 LYS A N 1
ATOM 649 C CA . LYS A 1 73 ? 27.000 9.491 -15.240 1.00 59.47 73 LYS A CA 1
ATOM 650 C C . LYS A 1 73 ? 28.094 9.345 -14.168 1.00 59.47 73 LYS A C 1
ATOM 652 O O . LYS A 1 73 ? 27.830 9.403 -12.964 1.00 59.47 73 LYS A O 1
ATOM 657 N N . LYS A 1 74 ? 29.333 9.135 -14.618 1.00 59.72 74 LYS A N 1
ATOM 658 C CA . LYS A 1 74 ? 30.570 9.146 -13.823 1.00 59.72 74 LYS A CA 1
ATOM 659 C C . LYS A 1 74 ? 31.164 10.562 -13.900 1.00 59.72 74 LYS A C 1
ATOM 661 O O . LYS A 1 74 ? 31.886 10.856 -14.836 1.00 59.72 74 LYS A O 1
ATOM 666 N N . GLY A 1 75 ? 30.813 11.457 -12.968 1.00 62.41 75 GLY A N 1
ATOM 667 C CA . GLY A 1 75 ? 31.454 12.785 -12.929 1.00 62.41 75 GLY A CA 1
ATOM 668 C C . GLY A 1 75 ? 30.883 13.844 -11.981 1.00 62.41 75 GLY A C 1
ATOM 669 O O . GLY A 1 75 ? 31.611 14.741 -11.592 1.00 62.41 75 GLY A O 1
ATOM 670 N N . PHE A 1 76 ? 29.622 13.758 -11.543 1.00 65.69 76 PHE A N 1
ATOM 671 C CA . PHE A 1 76 ? 29.013 14.888 -10.809 1.00 65.69 76 PHE A CA 1
ATOM 672 C C . PHE A 1 76 ? 29.391 14.983 -9.313 1.00 65.69 76 PHE A C 1
ATOM 674 O O . PHE A 1 76 ? 29.180 16.011 -8.679 1.00 65.69 76 PHE A O 1
ATOM 681 N N . LEU A 1 77 ? 29.907 13.914 -8.696 1.00 78.00 77 LEU A N 1
ATOM 682 C CA . LEU A 1 77 ? 30.139 13.880 -7.247 1.00 78.00 77 LEU A CA 1
ATOM 683 C C . LEU A 1 77 ? 31.233 12.874 -6.884 1.00 78.00 77 LEU A C 1
ATOM 685 O O . LEU A 1 77 ? 31.197 11.743 -7.379 1.00 78.00 77 LEU A O 1
ATOM 689 N N . THR A 1 78 ? 32.141 13.238 -5.971 1.00 85.31 78 THR A N 1
ATOM 690 C CA . THR A 1 78 ? 33.099 12.273 -5.414 1.00 85.31 78 THR A CA 1
ATOM 691 C C . THR A 1 78 ? 32.342 11.135 -4.708 1.00 85.31 78 THR A C 1
ATOM 693 O O . THR A 1 78 ? 31.279 11.367 -4.108 1.00 85.31 78 THR A O 1
ATOM 696 N N . PRO A 1 79 ? 32.837 9.884 -4.768 1.00 84.88 79 PRO A N 1
ATOM 697 C CA . PRO A 1 79 ? 32.188 8.745 -4.116 1.00 84.88 79 PRO A CA 1
ATOM 698 C C . PRO A 1 79 ? 31.916 8.975 -2.621 1.00 84.88 79 PRO A C 1
ATOM 700 O O . PRO A 1 79 ? 30.854 8.600 -2.116 1.00 84.88 79 PRO A O 1
ATOM 703 N N . GLU A 1 80 ? 32.829 9.664 -1.935 1.00 84.56 80 GLU A N 1
ATOM 704 C CA . GLU A 1 80 ? 32.714 10.033 -0.523 1.00 84.56 80 GLU A CA 1
ATOM 705 C C . GLU A 1 80 ? 31.570 11.013 -0.261 1.00 84.56 80 GLU A C 1
ATOM 707 O O . GLU A 1 80 ? 30.710 10.754 0.588 1.00 84.56 80 GLU A O 1
ATOM 712 N N . ARG A 1 81 ? 31.475 12.096 -1.044 1.00 87.50 81 ARG A N 1
ATOM 713 C CA . ARG A 1 81 ? 30.380 13.070 -0.924 1.00 87.50 81 ARG A CA 1
ATOM 714 C C . ARG A 1 81 ? 29.030 12.420 -1.236 1.00 87.50 81 ARG A C 1
ATOM 716 O O . ARG A 1 81 ? 28.046 12.692 -0.550 1.00 87.50 81 ARG A O 1
ATOM 723 N N . LYS A 1 82 ? 28.982 11.471 -2.180 1.00 87.69 82 LYS A N 1
ATOM 724 C CA . LYS A 1 82 ? 27.782 10.663 -2.470 1.00 87.69 82 LYS A CA 1
ATOM 725 C C . LYS A 1 82 ? 27.375 9.774 -1.297 1.00 87.69 82 LYS A C 1
ATOM 727 O O . LYS A 1 82 ? 26.185 9.642 -1.020 1.00 87.69 82 LYS A O 1
ATOM 732 N N . LYS A 1 83 ? 28.338 9.158 -0.608 1.00 88.75 83 LYS A N 1
ATOM 733 C CA . LYS A 1 83 ? 28.091 8.346 0.593 1.00 88.75 83 LYS A CA 1
ATOM 734 C C . LYS A 1 83 ? 27.564 9.211 1.741 1.00 88.75 83 LYS A C 1
ATOM 736 O O . LYS A 1 83 ? 26.553 8.847 2.342 1.00 88.75 83 LYS A O 1
ATOM 741 N N . LYS A 1 84 ? 28.183 10.373 1.990 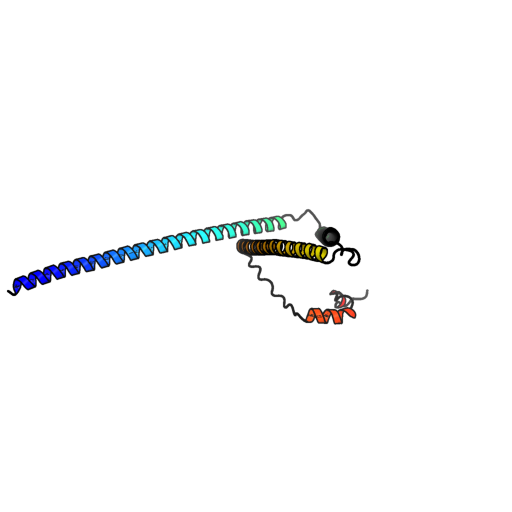1.00 92.25 84 LYS A N 1
ATOM 742 C CA . LYS A 1 84 ? 27.734 11.340 3.008 1.00 92.25 84 LYS A CA 1
ATOM 743 C C . LYS A 1 84 ? 26.312 11.829 2.725 1.00 92.25 84 LYS A C 1
ATOM 745 O O . LYS A 1 84 ? 25.474 11.792 3.618 1.00 92.25 84 LYS A O 1
ATOM 750 N N . LEU A 1 85 ? 26.008 12.176 1.474 1.00 92.88 85 LEU A N 1
ATOM 751 C CA . LEU A 1 85 ? 24.670 12.613 1.075 1.00 92.88 85 LEU A CA 1
ATOM 752 C C . LEU A 1 85 ? 23.610 11.522 1.274 1.00 92.88 85 LEU A C 1
ATOM 754 O O . LEU A 1 85 ? 22.559 11.798 1.837 1.00 92.88 85 LEU A O 1
ATOM 758 N N . ARG A 1 86 ? 23.879 10.269 0.876 1.00 91.38 86 ARG A N 1
ATOM 759 C CA . ARG A 1 8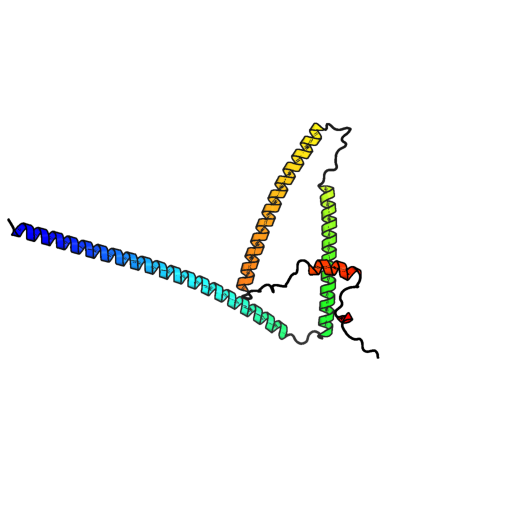6 ? 22.942 9.155 1.131 1.00 91.38 86 ARG A CA 1
ATOM 760 C C . ARG A 1 86 ? 22.662 8.971 2.620 1.00 91.38 86 ARG A C 1
ATOM 762 O O . ARG A 1 86 ? 21.515 8.733 2.979 1.00 91.38 86 ARG A O 1
ATOM 769 N N . LYS A 1 87 ? 23.691 9.093 3.468 1.00 93.44 87 LYS A N 1
ATOM 770 C CA . LYS A 1 87 ? 23.535 9.028 4.926 1.00 93.44 87 LYS A CA 1
ATOM 771 C C . LYS A 1 87 ? 22.615 10.145 5.421 1.00 93.44 87 LYS A C 1
ATOM 773 O O . LYS A 1 87 ? 21.666 9.846 6.130 1.00 93.44 87 LYS A O 1
ATOM 778 N N . LEU A 1 88 ? 22.849 11.390 5.002 1.00 95.38 88 LEU A N 1
ATOM 779 C CA . LEU A 1 88 ? 22.010 12.534 5.381 1.00 95.38 88 LEU A CA 1
ATOM 780 C C . LEU A 1 88 ? 20.556 12.365 4.919 1.00 95.38 88 LEU A C 1
ATOM 782 O O . LEU A 1 88 ? 19.643 12.597 5.700 1.00 95.38 88 LEU A O 1
ATOM 786 N N . LEU A 1 89 ? 20.337 11.882 3.693 1.00 95.56 89 LEU A N 1
ATOM 787 C CA . LEU A 1 89 ? 18.993 11.613 3.171 1.00 95.56 89 LEU A CA 1
ATOM 788 C C . LEU A 1 89 ? 18.272 10.508 3.953 1.00 95.56 89 LEU A C 1
ATOM 790 O O . LEU A 1 89 ? 17.090 10.643 4.236 1.00 95.56 89 LEU A O 1
ATOM 794 N N . MET A 1 90 ? 18.969 9.428 4.319 1.00 94.12 90 MET A N 1
ATOM 795 C CA . MET A 1 90 ? 18.396 8.369 5.157 1.00 94.12 90 MET A CA 1
ATOM 796 C C . MET A 1 90 ? 18.091 8.858 6.576 1.00 94.12 90 MET A C 1
ATOM 798 O O . MET A 1 90 ? 17.064 8.477 7.126 1.00 94.12 90 MET A O 1
ATOM 802 N N . MET A 1 91 ? 18.963 9.688 7.160 1.00 95.19 91 MET A N 1
ATOM 803 C CA . MET A 1 91 ? 18.741 10.278 8.485 1.00 95.19 91 MET A CA 1
ATOM 804 C C . MET A 1 91 ? 17.519 11.195 8.473 1.00 95.19 91 MET A C 1
ATOM 806 O O . MET A 1 91 ? 16.629 10.993 9.291 1.00 95.19 91 MET A O 1
ATOM 810 N N . LYS A 1 92 ? 17.424 12.101 7.491 1.00 96.44 92 LYS A N 1
ATOM 811 C CA . LYS A 1 92 ? 16.256 12.969 7.319 1.00 96.44 92 LYS A CA 1
ATOM 812 C C . LYS A 1 92 ? 14.978 12.163 7.076 1.00 96.44 92 LYS A C 1
ATOM 814 O O . LYS A 1 92 ? 13.992 12.374 7.756 1.00 96.44 92 LYS A O 1
ATOM 819 N N . ALA A 1 93 ? 15.005 11.171 6.183 1.00 95.75 93 ALA A N 1
ATOM 820 C CA . ALA A 1 93 ? 13.833 10.331 5.928 1.00 95.75 93 ALA A CA 1
ATOM 821 C C . ALA A 1 93 ? 13.370 9.554 7.176 1.00 95.75 93 ALA A C 1
ATOM 823 O O . ALA A 1 93 ? 12.177 9.331 7.354 1.00 95.75 93 ALA A O 1
ATOM 824 N N . ALA A 1 94 ? 14.302 9.127 8.035 1.00 94.38 94 ALA A N 1
ATOM 825 C CA . ALA A 1 94 ? 13.970 8.468 9.296 1.00 94.38 94 ALA A CA 1
ATOM 826 C C . ALA A 1 94 ? 13.377 9.443 10.325 1.00 94.38 94 ALA A C 1
ATOM 828 O O . ALA A 1 94 ? 12.494 9.056 11.087 1.00 94.38 94 ALA A O 1
ATOM 829 N N . GLU A 1 95 ? 13.864 10.680 10.356 1.00 95.44 95 GLU A N 1
ATOM 830 C CA . GLU A 1 95 ? 13.324 11.756 11.185 1.00 95.44 95 GLU A CA 1
ATOM 831 C C . GLU A 1 95 ? 11.918 12.157 10.725 1.00 95.44 95 GLU A C 1
ATOM 833 O O . GLU A 1 95 ? 10.985 12.072 11.517 1.00 95.44 95 GLU A O 1
ATOM 838 N N . ASP A 1 96 ? 11.739 12.437 9.432 1.00 94.94 96 ASP A N 1
ATOM 839 C CA . ASP A 1 96 ? 10.445 12.760 8.819 1.00 94.94 96 ASP A CA 1
ATOM 840 C C . ASP A 1 96 ? 9.413 11.641 9.063 1.00 94.94 96 ASP A C 1
ATOM 842 O O . ASP A 1 96 ? 8.244 11.904 9.342 1.00 94.94 96 ASP A O 1
ATOM 846 N N . LEU A 1 97 ? 9.836 10.369 9.002 1.00 94.38 97 LEU A N 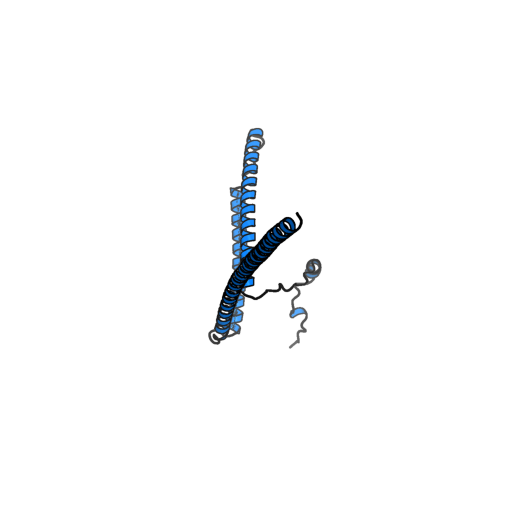1
ATOM 847 C CA . LEU A 1 97 ? 8.965 9.228 9.296 1.00 94.38 97 LEU A CA 1
ATOM 848 C C . LEU A 1 97 ? 8.503 9.215 10.760 1.00 94.38 97 LEU A C 1
ATOM 850 O O . LEU A 1 97 ? 7.332 8.942 11.020 1.00 94.38 97 LEU A O 1
ATOM 854 N N . LYS A 1 98 ? 9.402 9.507 11.708 1.00 95.06 98 LYS A N 1
ATOM 855 C CA . LYS A 1 98 ? 9.058 9.595 13.136 1.00 95.06 98 LYS A CA 1
ATOM 856 C C . LYS A 1 98 ? 8.153 10.785 13.423 1.00 95.06 98 LYS A C 1
ATOM 858 O O . LYS A 1 98 ? 7.219 10.650 14.205 1.00 95.06 98 LYS A O 1
ATOM 863 N N . GLU A 1 99 ? 8.419 11.925 12.797 1.00 95.69 99 GLU A N 1
ATOM 864 C CA . GLU A 1 99 ? 7.591 13.117 12.950 1.00 95.69 99 GLU A CA 1
ATOM 865 C C . GLU A 1 99 ? 6.178 12.860 12.430 1.00 95.69 99 GLU A C 1
ATOM 867 O O . GLU A 1 99 ? 5.207 13.093 13.141 1.00 95.69 99 GLU A O 1
ATOM 872 N N . LYS A 1 100 ? 6.052 12.251 11.246 1.00 94.31 100 LYS A N 1
ATOM 873 C CA . LYS A 1 100 ? 4.750 11.863 10.697 1.00 94.31 100 LYS A CA 1
ATOM 874 C C . LYS A 1 100 ? 4.004 10.885 11.608 1.00 94.31 100 LYS A C 1
ATOM 876 O O . LYS A 1 100 ? 2.795 11.008 11.765 1.00 94.31 100 LYS A O 1
ATOM 881 N N . GLN A 1 101 ? 4.704 9.921 12.211 1.00 93.56 101 GLN A N 1
ATOM 882 C CA . GLN A 1 101 ? 4.103 9.008 13.192 1.00 93.56 101 GLN A CA 1
ATOM 883 C C . GLN A 1 101 ? 3.605 9.756 14.430 1.00 93.56 101 GLN A C 1
ATOM 885 O O . GLN A 1 101 ? 2.499 9.489 14.888 1.00 93.56 101 GLN A O 1
ATOM 890 N N . ARG A 1 102 ? 4.386 10.713 14.943 1.00 94.50 102 ARG A N 1
ATOM 891 C CA . ARG A 1 102 ? 3.980 11.547 16.078 1.00 94.50 102 ARG A CA 1
ATOM 892 C C . ARG A 1 102 ? 2.752 12.387 15.739 1.00 94.50 102 ARG A C 1
ATOM 894 O O . ARG A 1 102 ? 1.814 12.409 16.522 1.00 94.50 102 ARG A O 1
ATOM 901 N N . GLN A 1 103 ? 2.740 13.036 14.577 1.00 95.50 103 GLN A N 1
ATOM 902 C CA . GLN A 1 103 ? 1.602 13.829 14.112 1.00 95.50 103 GLN A CA 1
ATOM 903 C C . GLN A 1 103 ? 0.346 12.974 13.956 1.00 95.50 103 GLN A C 1
ATOM 905 O O . GLN A 1 103 ? -0.707 13.367 14.440 1.00 95.50 103 GLN A O 1
ATOM 910 N N . LEU A 1 104 ? 0.471 11.783 13.365 1.00 95.56 104 LEU A N 1
ATOM 911 C CA . LEU A 1 104 ? -0.649 10.860 13.206 1.00 95.56 104 LEU A CA 1
ATOM 912 C C . LEU A 1 104 ? -1.175 10.354 14.556 1.00 95.56 104 LEU A C 1
ATOM 914 O O . LEU A 1 104 ? -2.380 10.202 14.708 1.00 95.56 104 LEU A O 1
ATOM 918 N N . GLU A 1 105 ? -0.311 10.128 15.550 1.00 94.62 105 GLU A N 1
ATOM 919 C CA . GLU A 1 105 ? -0.745 9.749 16.902 1.00 94.62 105 GLU A CA 1
ATOM 920 C C . GLU A 1 105 ? -1.428 10.914 17.637 1.00 94.62 105 GLU A C 1
ATOM 922 O O . GLU A 1 105 ? -2.442 10.713 18.302 1.00 94.62 105 GLU A O 1
ATOM 927 N N . LEU A 1 106 ? -0.919 12.142 17.490 1.00 96.00 106 LEU A N 1
ATOM 928 C CA . LEU A 1 106 ? -1.554 13.342 18.045 1.00 96.00 106 LEU A CA 1
ATOM 929 C C . LEU A 1 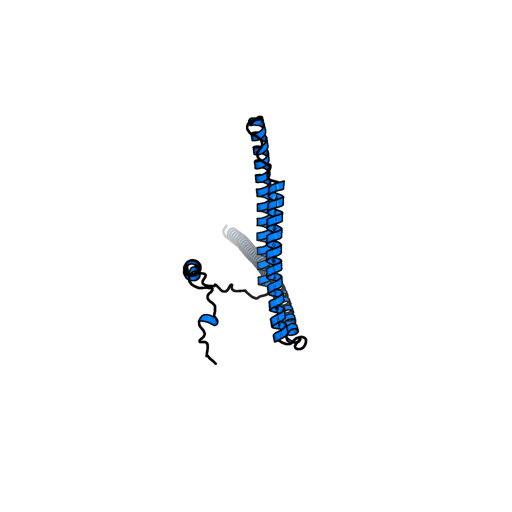106 ? -2.922 13.596 17.407 1.00 96.00 106 LEU A C 1
ATOM 931 O O . LEU A 1 106 ? -3.892 13.855 18.112 1.00 96.00 106 LEU A O 1
ATOM 935 N N . GLU A 1 107 ? -3.009 13.487 16.084 1.00 95.38 107 GLU A N 1
ATOM 936 C CA . GLU A 1 107 ? -4.256 13.620 15.337 1.00 95.38 107 GLU A CA 1
ATOM 937 C C . GLU A 1 107 ? -5.239 12.509 15.711 1.00 95.38 107 GLU A C 1
ATOM 939 O O . GLU A 1 107 ? -6.407 12.783 15.968 1.00 95.38 107 GLU A O 1
ATOM 944 N N . ARG A 1 108 ? -4.763 11.267 15.847 1.00 95.31 108 ARG A N 1
ATOM 945 C CA . ARG A 1 108 ? -5.571 10.151 16.346 1.00 95.31 108 ARG A CA 1
ATOM 946 C C . ARG A 1 108 ? -6.121 10.443 17.738 1.00 95.31 108 ARG A C 1
ATOM 948 O O . ARG A 1 108 ? -7.313 10.259 17.949 1.00 95.31 108 ARG A O 1
ATOM 955 N N . SER A 1 109 ? -5.281 10.898 18.666 1.00 94.62 109 SER A N 1
ATOM 956 C CA . SER A 1 109 ? -5.699 11.262 20.024 1.00 94.62 109 SER A CA 1
ATOM 957 C C . SER A 1 109 ? -6.748 12.377 20.004 1.00 94.62 109 SER A C 1
ATOM 959 O O . SER A 1 109 ? -7.798 12.250 20.627 1.00 94.62 109 SER A O 1
ATOM 961 N N . ARG A 1 110 ? -6.526 13.423 19.198 1.00 95.62 110 ARG A N 1
ATOM 962 C CA . ARG A 1 110 ? -7.486 14.513 18.996 1.00 95.62 110 ARG A CA 1
ATOM 963 C C . ARG A 1 110 ? -8.835 14.003 18.481 1.00 95.62 110 ARG A C 1
ATOM 965 O O . ARG A 1 110 ? -9.858 14.306 19.080 1.00 95.62 110 ARG A O 1
ATOM 972 N N . ILE A 1 111 ? -8.838 13.206 17.413 1.00 94.75 111 ILE A N 1
ATOM 973 C CA . ILE A 1 111 ? -10.065 12.662 16.813 1.00 94.75 111 ILE A CA 1
ATOM 974 C C . ILE A 1 111 ? -10.791 11.732 17.789 1.00 94.75 111 ILE A C 1
ATOM 976 O O . ILE A 1 111 ? -12.016 11.741 17.838 1.00 94.75 111 ILE A O 1
ATOM 980 N N . LEU A 1 112 ? -10.064 10.921 18.563 1.00 93.00 112 LEU A N 1
ATOM 981 C CA . LEU A 1 112 ? -10.673 10.073 19.587 1.00 93.00 112 LEU A CA 1
ATOM 982 C C . LEU A 1 112 ? -11.335 10.916 20.677 1.00 93.00 112 LEU A C 1
ATOM 984 O O . LEU A 1 112 ? -12.474 10.631 21.020 1.00 93.00 112 LEU A O 1
ATOM 988 N N . ASN A 1 113 ? -10.685 11.979 21.150 1.00 91.31 113 ASN A N 1
ATOM 989 C CA . ASN A 1 113 ? -11.280 12.888 22.132 1.00 91.31 113 ASN A CA 1
ATOM 990 C C . ASN A 1 113 ? -12.509 13.632 21.581 1.00 91.31 113 ASN A C 1
ATOM 992 O O . ASN A 1 113 ? -13.436 13.900 22.331 1.00 91.31 113 ASN A O 1
ATOM 996 N N . GLU A 1 114 ? -12.528 13.959 20.286 1.00 90.94 114 GLU A N 1
ATOM 997 C CA . GLU A 1 114 ? -13.682 14.596 19.631 1.00 90.94 114 GLU A CA 1
ATOM 998 C C . GLU A 1 114 ? -14.843 13.611 19.383 1.00 90.94 114 GLU A C 1
ATOM 1000 O O . GLU A 1 114 ? -16.004 14.010 19.405 1.00 90.94 114 GLU A O 1
ATOM 1005 N N . ARG A 1 115 ? -14.553 12.330 19.114 1.00 89.81 115 ARG A N 1
ATOM 1006 C CA . ARG A 1 115 ? -15.566 11.314 18.760 1.00 89.81 115 ARG A CA 1
ATOM 1007 C C . ARG A 1 115 ? -16.108 10.530 19.947 1.00 89.81 115 ARG A C 1
ATOM 1009 O O . ARG A 1 115 ? -17.240 10.054 19.886 1.00 89.81 115 ARG A O 1
ATOM 1016 N N . ILE A 1 116 ? -15.291 10.310 20.972 1.00 89.12 116 ILE A N 1
ATOM 1017 C CA . ILE A 1 116 ? -15.710 9.588 22.168 1.00 89.12 116 ILE A CA 1
ATOM 1018 C C . ILE A 1 116 ? -16.562 10.546 22.990 1.00 89.12 116 ILE A C 1
ATOM 1020 O O . ILE A 1 116 ? -16.066 11.533 23.526 1.00 89.12 116 ILE A O 1
ATOM 1024 N N . VAL A 1 117 ? -17.853 10.239 23.076 1.00 82.94 117 VAL A N 1
ATOM 1025 C CA . VAL A 1 117 ? -18.775 10.966 23.946 1.00 82.94 117 VAL A CA 1
ATOM 1026 C C . VAL A 1 117 ? -18.349 10.702 25.397 1.00 82.94 117 VAL A C 1
ATOM 1028 O O . VAL A 1 117 ? -18.169 9.531 25.755 1.00 82.94 117 VAL A O 1
ATOM 1031 N N . PRO A 1 118 ? -18.129 11.746 26.218 1.00 84.38 118 PRO A N 1
ATOM 1032 C CA . PRO A 1 118 ? -17.834 11.561 27.632 1.00 84.38 118 PRO A CA 1
ATOM 1033 C C . PRO A 1 118 ? -19.011 10.868 28.318 1.00 84.38 118 PRO A C 1
ATOM 1035 O O . PRO A 1 118 ? -20.159 11.025 27.905 1.00 84.38 118 PRO A O 1
ATOM 1038 N N . LEU A 1 119 ? -18.724 10.084 29.356 1.00 82.31 119 LEU A N 1
ATOM 1039 C CA . LEU A 1 119 ? -19.784 9.412 30.097 1.00 82.31 119 LEU A CA 1
ATOM 1040 C C . LEU A 1 119 ? -20.660 10.476 30.791 1.00 82.31 119 LEU A C 1
ATOM 1042 O O . LEU A 1 119 ? -20.090 11.345 31.458 1.00 82.31 119 LEU A O 1
ATOM 1046 N N . PRO A 1 120 ? -21.993 10.444 30.611 1.00 81.62 120 PRO A N 1
ATOM 1047 C CA . PRO A 1 120 ? -22.903 11.362 31.290 1.00 81.62 120 PRO A CA 1
ATOM 1048 C C . PRO A 1 120 ? -22.938 11.094 32.798 1.00 81.62 120 PRO A C 1
ATOM 1050 O O . PRO A 1 120 ? -22.478 10.045 33.263 1.00 81.62 120 PRO A O 1
ATOM 1053 N N . ASP A 1 121 ? -23.454 12.061 33.555 1.00 82.38 121 ASP A N 1
ATOM 1054 C CA . ASP A 1 121 ? -23.560 11.951 35.007 1.00 82.38 121 ASP A CA 1
ATOM 1055 C C . ASP A 1 121 ? -24.696 10.986 35.372 1.00 82.38 121 ASP A C 1
ATOM 1057 O O . ASP A 1 121 ? -25.862 11.202 35.048 1.00 82.38 121 ASP A O 1
ATOM 1061 N N . LEU A 1 122 ? -24.340 9.871 36.007 1.00 77.88 122 LEU A N 1
ATOM 1062 C CA . LEU A 1 122 ? -25.260 8.754 36.238 1.00 77.88 122 LEU A CA 1
ATOM 1063 C C . LEU A 1 122 ? -26.238 9.011 37.392 1.00 77.88 122 LEU A C 1
ATOM 1065 O O . LEU A 1 122 ? -27.206 8.265 37.528 1.00 77.88 122 LEU A O 1
ATOM 1069 N N . ASP A 1 123 ? -25.984 10.036 38.208 1.00 79.88 123 ASP A N 1
ATOM 1070 C CA . ASP A 1 123 ? -26.782 10.349 39.395 1.00 79.88 123 ASP A CA 1
ATOM 1071 C C . ASP A 1 123 ? -27.925 11.348 39.108 1.00 79.88 123 ASP A C 1
ATOM 1073 O O . ASP A 1 123 ? -28.873 11.430 39.893 1.00 79.88 123 ASP A O 1
ATOM 1077 N N . SER A 1 124 ? -27.866 12.101 38.000 1.00 70.69 124 SER A N 1
ATOM 1078 C CA . SER A 1 124 ? -28.845 13.150 37.652 1.00 70.69 124 SER A CA 1
ATOM 1079 C C . SER A 1 124 ? -29.766 12.815 36.481 1.00 70.69 124 SER A C 1
ATOM 1081 O O . SER A 1 124 ? -30.856 13.384 36.388 1.00 70.69 124 SER A O 1
ATOM 1083 N N . ASP A 1 125 ? -29.330 11.934 35.582 1.00 75.19 125 ASP A N 1
ATOM 1084 C CA . ASP A 1 125 ? -29.978 11.710 34.290 1.00 75.19 125 ASP A CA 1
ATOM 1085 C C . ASP A 1 125 ? -30.903 10.481 34.311 1.00 75.19 125 ASP A C 1
ATOM 1087 O O . ASP A 1 125 ? -30.716 9.543 35.091 1.00 75.19 125 ASP A O 1
ATOM 1091 N N . ASP A 1 126 ? -31.906 10.454 33.422 1.00 84.56 126 ASP A N 1
ATOM 1092 C CA . ASP A 1 126 ? -32.718 9.251 33.218 1.00 84.56 126 ASP A CA 1
ATOM 1093 C C . ASP A 1 126 ? -31.849 8.155 32.582 1.00 84.56 126 ASP A C 1
ATOM 1095 O O . ASP A 1 126 ? -31.565 8.141 31.379 1.00 84.56 126 ASP A O 1
ATOM 1099 N N . LEU A 1 127 ? -31.397 7.230 33.430 1.00 85.19 127 LEU A N 1
ATOM 1100 C CA . LEU A 1 127 ? -30.513 6.125 33.071 1.00 85.19 127 LEU A CA 1
ATOM 1101 C C . LEU A 1 127 ? -31.040 5.287 31.895 1.00 85.19 127 LEU A C 1
ATOM 1103 O O . LEU A 1 127 ? -30.237 4.711 31.156 1.00 85.19 127 LEU A O 1
ATOM 1107 N N . SER A 1 128 ? -32.363 5.202 31.712 1.00 88.25 128 SER A N 1
ATOM 1108 C CA . SER A 1 128 ? -32.963 4.443 30.612 1.00 88.25 128 SER A CA 1
ATOM 1109 C C . SER A 1 128 ? -32.707 5.117 29.262 1.00 88.25 128 SER A C 1
ATOM 1111 O O . SER A 1 128 ? -32.250 4.466 28.317 1.00 88.25 128 SER A O 1
ATOM 1113 N N . ASP A 1 129 ? -32.930 6.428 29.185 1.00 88.88 129 ASP A N 1
ATOM 1114 C CA . ASP A 1 129 ? -32.758 7.209 27.958 1.00 88.88 129 ASP A CA 1
ATOM 1115 C C . ASP A 1 129 ? -31.281 7.284 27.547 1.00 88.88 129 ASP A C 1
ATOM 1117 O O . ASP A 1 129 ? -30.933 7.054 26.381 1.00 88.88 129 ASP A O 1
ATOM 1121 N N . VAL A 1 130 ? -30.395 7.504 28.525 1.00 88.38 130 VAL A N 1
ATOM 1122 C CA . VAL A 1 130 ? -28.937 7.487 28.334 1.00 88.38 130 VAL A CA 1
ATOM 1123 C C . VAL A 1 130 ? -28.473 6.141 27.769 1.00 88.38 130 VAL A C 1
ATOM 1125 O O . VAL A 1 130 ? -27.689 6.086 26.814 1.00 88.38 130 VAL A O 1
ATOM 1128 N N . PHE A 1 131 ? -28.974 5.032 28.322 1.00 89.25 131 PHE A N 1
ATOM 1129 C CA . PHE A 1 131 ? -28.637 3.696 27.842 1.00 89.25 131 PHE A CA 1
ATOM 1130 C C . PHE A 1 131 ? -29.093 3.472 26.393 1.00 89.25 131 PHE A C 1
ATOM 1132 O O . PHE A 1 131 ? -28.326 2.948 25.576 1.00 89.25 131 PHE A O 1
ATOM 1139 N N . GLU A 1 132 ? -30.318 3.873 26.044 1.00 92.25 132 GLU A N 1
ATOM 1140 C CA . GLU A 1 132 ? -30.834 3.726 24.681 1.00 92.25 132 GLU A CA 1
ATOM 1141 C C . GLU A 1 132 ? -30.069 4.574 23.659 1.00 92.25 132 GLU A C 1
ATOM 1143 O O . GLU A 1 132 ? -29.816 4.120 22.535 1.00 92.25 132 GLU A O 1
ATOM 1148 N N . GLU A 1 133 ? -29.661 5.791 24.020 1.00 90.62 133 GLU A N 1
ATOM 1149 C CA . GLU A 1 133 ? -28.821 6.638 23.175 1.00 90.62 133 GLU A CA 1
ATOM 1150 C C . GLU A 1 133 ? -27.435 6.026 22.945 1.00 90.62 133 GLU A C 1
ATOM 1152 O O . GLU A 1 133 ? -27.023 5.846 21.791 1.00 90.62 133 GLU A O 1
ATOM 1157 N N . MET A 1 134 ? -26.742 5.616 24.012 1.00 89.81 134 MET A N 1
ATOM 1158 C CA . MET A 1 134 ? -25.426 4.981 23.899 1.00 89.81 134 MET A CA 1
ATOM 1159 C C . MET A 1 134 ? -25.492 3.686 23.086 1.00 89.81 134 MET A C 1
ATOM 1161 O O . MET A 1 134 ? -24.646 3.448 22.220 1.00 89.81 134 MET A O 1
ATOM 1165 N N . LYS A 1 135 ? -26.529 2.868 23.296 1.00 92.94 135 LYS A N 1
ATOM 1166 C CA . LYS A 1 135 ? -26.756 1.643 22.522 1.00 92.94 135 LYS A CA 1
ATOM 1167 C C . LYS A 1 135 ? -26.927 1.939 21.032 1.00 92.94 135 LYS A C 1
ATOM 1169 O O . LYS A 1 135 ? -26.303 1.269 20.208 1.00 92.94 135 LYS A O 1
ATOM 1174 N N . ARG A 1 136 ? -27.734 2.943 20.662 1.00 94.69 136 ARG A N 1
ATOM 1175 C CA . ARG A 1 136 ? -27.896 3.367 19.257 1.00 94.69 136 ARG A CA 1
ATOM 1176 C C . ARG A 1 136 ? -26.575 3.843 18.658 1.00 94.69 136 ARG A C 1
ATOM 1178 O O . ARG A 1 136 ? -26.262 3.487 17.521 1.00 94.69 136 ARG A O 1
ATOM 1185 N N . HIS A 1 137 ? -25.789 4.600 19.421 1.00 92.25 137 HIS A N 1
ATOM 1186 C CA . HIS A 1 137 ? -24.490 5.084 18.970 1.00 92.25 137 HIS A CA 1
ATOM 1187 C C . HIS A 1 137 ? -23.509 3.931 18.706 1.00 92.25 137 HIS A C 1
ATOM 1189 O O . HIS A 1 137 ? -22.901 3.885 17.636 1.00 92.25 137 HIS A O 1
ATOM 1195 N N . VAL A 1 138 ? -23.416 2.956 19.615 1.00 93.44 138 VAL A N 1
ATOM 1196 C CA . VAL A 1 138 ? -22.569 1.763 19.439 1.00 93.44 138 VAL A CA 1
ATOM 1197 C C . VAL A 1 138 ? -22.982 0.964 18.204 1.00 93.44 138 VAL A C 1
ATOM 1199 O O . VAL A 1 138 ? -22.126 0.612 17.397 1.00 93.44 138 VAL A O 1
ATOM 1202 N N . LEU A 1 139 ? -24.282 0.726 18.001 1.00 96.44 139 LEU A N 1
ATOM 1203 C CA . LEU A 1 139 ? -24.770 -0.005 16.824 1.00 96.44 139 LEU A CA 1
ATOM 1204 C C . LEU A 1 139 ? -24.385 0.685 15.508 1.00 96.44 139 LEU A C 1
ATOM 1206 O O . LEU A 1 139 ? -23.997 0.015 14.551 1.00 96.44 139 LEU A O 1
ATOM 1210 N N . LYS A 1 140 ? -24.450 2.020 15.463 1.00 95.50 140 LYS A N 1
ATOM 1211 C CA . LYS A 1 140 ? -24.002 2.800 14.305 1.00 95.50 140 LYS A CA 1
ATOM 1212 C C . LYS A 1 140 ? -22.491 2.673 14.084 1.00 95.50 140 LYS A C 1
ATOM 1214 O O . LYS A 1 140 ? -22.065 2.423 12.961 1.00 95.50 140 LYS A O 1
ATOM 1219 N N . LEU A 1 141 ? -21.688 2.804 15.143 1.00 94.94 141 LEU A N 1
ATOM 1220 C CA . LEU A 1 141 ? -20.229 2.682 15.056 1.00 94.94 141 LEU A CA 1
ATOM 1221 C C . LEU A 1 141 ? -19.784 1.286 14.602 1.00 94.94 141 LEU A C 1
ATOM 1223 O O . LEU A 1 141 ? -18.811 1.173 13.857 1.00 94.94 141 LEU A O 1
ATOM 1227 N N . GLU A 1 142 ? -20.487 0.232 15.017 1.00 96.25 142 GLU A N 1
ATOM 1228 C CA . GLU A 1 142 ? -20.236 -1.141 14.561 1.00 96.25 142 GLU A CA 1
ATOM 1229 C C . GLU A 1 142 ? -20.517 -1.303 13.061 1.00 96.25 142 GLU A C 1
ATOM 1231 O O . GLU A 1 142 ? -19.706 -1.887 12.338 1.00 96.25 142 GLU A O 1
ATOM 1236 N N . ALA A 1 143 ? -21.618 -0.725 12.566 1.00 96.75 143 ALA A N 1
ATOM 1237 C CA . ALA A 1 143 ? -21.922 -0.711 11.137 1.00 96.75 143 ALA A CA 1
ATOM 1238 C C . ALA A 1 143 ? -20.837 0.034 10.333 1.00 96.75 143 ALA A C 1
ATOM 1240 O O . ALA A 1 143 ? -20.268 -0.529 9.396 1.00 96.75 143 ALA A O 1
ATOM 1241 N N . ASP A 1 144 ? -20.463 1.243 10.762 1.00 96.25 144 ASP A N 1
ATOM 1242 C CA . ASP A 1 144 ? -19.409 2.033 10.111 1.00 96.25 144 ASP A CA 1
ATOM 1243 C C . ASP A 1 144 ? -18.056 1.292 10.133 1.00 96.25 144 ASP A C 1
ATOM 1245 O O . ASP A 1 144 ? -17.309 1.273 9.150 1.00 96.25 144 ASP A O 1
ATOM 1249 N N . THR A 1 145 ? -17.737 0.632 11.251 1.00 96.75 145 THR A N 1
ATOM 1250 C CA . THR A 1 145 ? -16.513 -0.167 11.409 1.00 96.75 145 THR A CA 1
ATOM 1251 C C . THR A 1 145 ? -16.488 -1.342 10.437 1.00 96.75 145 THR A C 1
ATOM 1253 O O . THR A 1 145 ? -15.438 -1.635 9.853 1.00 96.75 145 THR A O 1
ATOM 1256 N N . TYR A 1 146 ? -17.620 -2.016 10.231 1.00 97.00 146 TYR A N 1
ATOM 1257 C CA . TYR A 1 146 ? -17.730 -3.085 9.245 1.00 97.00 146 TYR A CA 1
ATOM 1258 C C . TYR A 1 146 ? -17.452 -2.575 7.824 1.00 97.00 146 TYR A C 1
ATOM 1260 O O . TYR A 1 146 ? -16.594 -3.140 7.137 1.00 97.00 146 TYR A O 1
ATOM 1268 N N . ASP A 1 147 ? -18.096 -1.481 7.411 1.00 96.75 147 ASP A N 1
ATOM 1269 C CA . ASP A 1 147 ? -17.962 -0.915 6.063 1.00 96.75 147 ASP A CA 1
ATOM 1270 C C . ASP A 1 147 ? -16.532 -0.435 5.768 1.00 96.75 147 ASP A C 1
ATOM 1272 O O . ASP A 1 147 ? -15.962 -0.716 4.702 1.00 96.75 147 ASP A O 1
ATOM 1276 N N . ILE A 1 148 ? -15.901 0.228 6.743 1.00 97.12 148 ILE A N 1
ATOM 1277 C CA . ILE A 1 148 ? -14.502 0.659 6.647 1.00 97.12 148 ILE A CA 1
ATOM 1278 C C . ILE A 1 148 ? -13.585 -0.560 6.517 1.00 97.12 148 ILE A C 1
ATOM 1280 O O . ILE A 1 148 ? -12.746 -0.611 5.614 1.00 97.12 148 ILE A O 1
ATOM 1284 N N . ASN A 1 149 ? -13.752 -1.569 7.375 1.00 97.06 149 ASN A N 1
ATOM 1285 C CA . ASN A 1 149 ? -12.925 -2.775 7.341 1.00 97.06 149 ASN A CA 1
ATOM 1286 C C . ASN A 1 149 ? -13.086 -3.550 6.032 1.00 97.06 149 ASN A C 1
ATOM 1288 O O . ASN A 1 149 ? -12.103 -4.066 5.494 1.00 97.06 149 ASN A O 1
ATOM 1292 N N . TYR A 1 150 ? -14.306 -3.632 5.502 1.00 97.62 150 TYR A N 1
ATOM 1293 C CA . TYR A 1 150 ? -14.566 -4.260 4.214 1.00 97.62 150 TYR A CA 1
ATOM 1294 C C . TYR A 1 150 ? -13.833 -3.526 3.084 1.00 97.62 150 TYR A C 1
ATOM 1296 O O . TYR A 1 150 ? -13.118 -4.152 2.296 1.00 97.62 150 TYR A O 1
ATOM 1304 N N . THR A 1 151 ? -13.924 -2.195 3.064 1.00 97.25 151 THR A N 1
ATOM 1305 C CA . THR A 1 151 ? -13.241 -1.351 2.076 1.00 97.25 151 THR A CA 1
ATOM 1306 C C . THR A 1 151 ? -11.721 -1.506 2.149 1.00 97.25 151 THR A C 1
ATOM 1308 O O . THR A 1 151 ? -11.068 -1.691 1.120 1.00 97.25 151 THR A O 1
ATOM 1311 N N . VAL A 1 152 ? -11.144 -1.494 3.357 1.00 97.56 152 VAL A N 1
ATOM 1312 C CA . VAL A 1 152 ? -9.701 -1.709 3.569 1.00 97.56 152 VAL A CA 1
ATOM 1313 C C . VAL A 1 152 ? -9.276 -3.075 3.035 1.00 97.56 152 VAL A C 1
ATOM 1315 O O . VAL A 1 152 ? -8.333 -3.149 2.250 1.00 97.56 152 VAL A O 1
ATOM 1318 N N . ARG A 1 153 ? -10.019 -4.144 3.354 1.00 96.50 153 ARG A N 1
ATOM 1319 C CA . ARG A 1 153 ? -9.733 -5.493 2.837 1.00 96.50 153 ARG A CA 1
ATOM 1320 C C . ARG A 1 153 ? -9.766 -5.536 1.313 1.00 96.50 153 ARG A C 1
ATOM 1322 O O . ARG A 1 153 ? -8.874 -6.118 0.703 1.00 96.50 153 ARG A O 1
ATOM 1329 N N . GLN A 1 154 ? -10.764 -4.916 0.684 1.00 96.69 154 GLN A N 1
ATOM 1330 C CA . GLN A 1 154 ? -10.859 -4.863 -0.775 1.00 96.69 154 GLN A CA 1
ATOM 1331 C C . GLN A 1 154 ? -9.648 -4.153 -1.394 1.00 96.69 154 GLN A C 1
ATOM 1333 O O . GLN A 1 154 ? -9.102 -4.619 -2.397 1.00 96.69 154 GLN A O 1
ATOM 1338 N N . LYS A 1 155 ? -9.191 -3.059 -0.776 1.00 96.69 155 LYS A N 1
ATOM 1339 C CA . LYS A 1 155 ? -7.996 -2.330 -1.212 1.00 96.69 155 LYS A CA 1
ATOM 1340 C C . LYS A 1 155 ? -6.715 -3.127 -0.998 1.00 96.69 155 LYS A C 1
ATOM 1342 O O . LYS A 1 155 ? -5.865 -3.122 -1.885 1.00 96.69 155 LYS A O 1
ATOM 1347 N N . ASP A 1 156 ? -6.597 -3.873 0.095 1.00 95.00 156 ASP A N 1
ATOM 1348 C CA . ASP A 1 156 ? -5.467 -4.777 0.322 1.00 95.00 156 ASP A CA 1
ATOM 1349 C C . ASP A 1 156 ? -5.395 -5.873 -0.750 1.00 95.00 156 ASP A C 1
ATOM 1351 O O . ASP A 1 156 ? -4.317 -6.151 -1.286 1.00 95.00 156 ASP A O 1
ATOM 1355 N N . PHE A 1 157 ? -6.542 -6.454 -1.126 1.00 94.94 157 PHE A N 1
ATOM 1356 C CA . PHE A 1 157 ? -6.612 -7.407 -2.236 1.00 94.94 157 PHE A CA 1
ATOM 1357 C C . PHE A 1 157 ? -6.185 -6.768 -3.560 1.00 94.94 157 PHE A C 1
ATOM 1359 O O . PHE A 1 157 ? -5.359 -7.338 -4.273 1.00 94.94 157 PHE A O 1
ATOM 1366 N N . GLU A 1 158 ? -6.685 -5.571 -3.872 1.00 95.50 158 GLU A N 1
ATOM 1367 C CA . GLU A 1 158 ? -6.320 -4.830 -5.084 1.00 95.50 158 GLU A CA 1
ATOM 1368 C C . GLU A 1 158 ? -4.808 -4.540 -5.138 1.00 95.50 158 GLU A C 1
ATOM 1370 O O . GLU A 1 158 ? -4.153 -4.794 -6.152 1.00 95.50 158 GLU A O 1
ATOM 1375 N N . ILE A 1 159 ? -4.216 -4.085 -4.029 1.00 94.25 159 ILE A N 1
ATOM 1376 C CA . ILE A 1 159 ? -2.772 -3.837 -3.917 1.00 94.25 159 ILE A CA 1
ATOM 1377 C C . ILE A 1 159 ? -1.977 -5.128 -4.119 1.00 94.25 159 ILE A C 1
ATOM 1379 O O . ILE A 1 159 ? -0.948 -5.111 -4.805 1.00 94.25 159 ILE A O 1
ATOM 1383 N N . ASN A 1 160 ? -2.426 -6.244 -3.544 1.00 91.31 160 ASN A N 1
ATOM 1384 C CA . ASN A 1 160 ? -1.760 -7.533 -3.694 1.00 91.31 160 ASN A CA 1
ATOM 1385 C C . ASN A 1 160 ? -1.783 -8.012 -5.154 1.00 91.31 160 ASN A C 1
ATOM 1387 O O . ASN A 1 160 ? -0.734 -8.361 -5.699 1.00 91.31 160 ASN A O 1
ATOM 1391 N N . GLU A 1 161 ? -2.938 -7.939 -5.818 1.00 91.44 161 GLU A N 1
ATOM 1392 C CA . GLU A 1 161 ? -3.083 -8.293 -7.235 1.00 91.44 161 GLU A CA 1
ATOM 1393 C C . GLU A 1 161 ? -2.192 -7.424 -8.133 1.00 91.44 161 GLU A C 1
ATOM 1395 O O . GLU A 1 161 ? -1.443 -7.933 -8.974 1.00 91.44 161 GLU A O 1
ATOM 1400 N N . LEU A 1 162 ? -2.188 -6.104 -7.914 1.00 91.19 162 LEU A N 1
ATOM 1401 C CA . LEU A 1 162 ? -1.318 -5.183 -8.647 1.00 91.19 162 LEU A CA 1
ATOM 1402 C C . LEU A 1 162 ? 0.165 -5.466 -8.380 1.00 91.19 162 LEU A C 1
ATOM 1404 O O . LEU A 1 162 ? 0.985 -5.417 -9.300 1.00 91.19 162 LEU A O 1
ATOM 1408 N N . THR A 1 163 ? 0.522 -5.807 -7.143 1.00 87.38 163 THR A N 1
ATOM 1409 C CA . THR A 1 163 ? 1.893 -6.168 -6.765 1.00 87.38 163 THR A CA 1
ATOM 1410 C C . THR A 1 163 ? 2.353 -7.429 -7.495 1.00 87.38 163 THR A C 1
ATOM 1412 O O . THR A 1 163 ? 3.461 -7.449 -8.042 1.00 87.38 163 THR A O 1
ATOM 1415 N N . ILE A 1 164 ? 1.505 -8.461 -7.564 1.00 85.88 164 ILE A N 1
ATOM 1416 C CA . ILE A 1 164 ? 1.765 -9.686 -8.333 1.00 85.88 164 ILE A CA 1
ATOM 1417 C C . ILE A 1 164 ? 1.943 -9.347 -9.817 1.00 85.88 164 ILE A C 1
ATOM 1419 O O . ILE A 1 164 ? 2.962 -9.712 -10.410 1.00 85.88 164 ILE A O 1
ATOM 1423 N N . ALA A 1 165 ? 1.025 -8.573 -10.404 1.00 85.50 165 ALA A N 1
ATOM 1424 C CA . ALA A 1 165 ? 1.080 -8.192 -11.814 1.00 85.50 165 ALA A CA 1
ATOM 1425 C C . ALA A 1 165 ? 2.365 -7.415 -12.164 1.00 85.50 165 ALA A C 1
ATOM 1427 O O . ALA A 1 165 ? 3.028 -7.705 -13.165 1.00 85.50 165 ALA A O 1
ATOM 1428 N N . VAL A 1 166 ? 2.769 -6.459 -11.322 1.00 84.50 166 VAL A N 1
ATOM 1429 C CA . VAL A 1 166 ? 4.011 -5.690 -11.502 1.00 84.50 166 VAL A CA 1
ATOM 1430 C C . VAL A 1 166 ? 5.244 -6.590 -11.394 1.00 84.50 166 VAL A C 1
ATOM 1432 O O . VAL A 1 166 ? 6.182 -6.446 -12.186 1.00 84.50 166 VAL A O 1
ATOM 1435 N N . ASN A 1 167 ? 5.268 -7.531 -10.449 1.00 81.19 167 ASN A N 1
ATOM 1436 C CA . ASN A 1 167 ? 6.386 -8.462 -10.286 1.00 81.19 167 ASN A CA 1
ATOM 1437 C C . ASN A 1 167 ? 6.534 -9.395 -11.496 1.00 81.19 167 ASN A C 1
ATOM 1439 O O . ASN A 1 167 ? 7.637 -9.537 -12.037 1.00 81.19 167 ASN A O 1
ATOM 1443 N N . ASP A 1 168 ? 5.424 -9.940 -11.989 1.00 79.38 168 ASP A N 1
ATOM 1444 C CA . ASP A 1 168 ? 5.380 -10.777 -13.187 1.00 79.38 168 ASP A CA 1
ATOM 1445 C C . ASP A 1 168 ? 5.855 -10.040 -14.441 1.00 79.38 168 ASP A C 1
ATOM 1447 O O . ASP A 1 168 ? 6.515 -10.638 -15.303 1.00 79.38 168 ASP A O 1
ATOM 1451 N N . LEU A 1 169 ? 5.529 -8.748 -14.557 1.00 76.94 169 LEU A N 1
ATOM 1452 C CA . LEU A 1 169 ? 5.953 -7.895 -15.666 1.00 76.94 169 LEU A CA 1
ATOM 1453 C C . LEU A 1 169 ? 7.448 -7.578 -15.627 1.00 76.94 169 LEU A C 1
ATOM 1455 O O . LEU A 1 169 ? 8.117 -7.587 -16.660 1.00 76.94 169 LEU A O 1
ATOM 1459 N N . ARG A 1 170 ? 7.993 -7.337 -14.432 1.00 69.94 170 ARG A N 1
ATOM 1460 C CA . ARG A 1 170 ? 9.421 -7.046 -14.240 1.00 69.94 170 ARG A CA 1
ATOM 1461 C C . ARG A 1 170 ? 10.306 -8.265 -14.511 1.00 69.94 170 ARG A C 1
ATOM 1463 O O . ARG A 1 170 ? 11.507 -8.095 -14.710 1.00 69.94 170 ARG A O 1
ATOM 1470 N N . GLY A 1 171 ? 9.745 -9.480 -14.510 1.00 68.31 171 GLY A N 1
ATOM 1471 C CA . GLY A 1 171 ? 10.446 -10.730 -14.836 1.00 68.31 171 GLY A CA 1
ATOM 1472 C C . GLY A 1 171 ? 11.519 -11.136 -13.821 1.00 68.31 171 GLY A C 1
ATOM 1473 O O . GLY A 1 171 ? 12.190 -12.149 -13.996 1.00 68.31 171 GLY A O 1
ATOM 1474 N N . LYS A 1 172 ? 11.682 -10.352 -12.754 1.00 64.81 172 LYS A N 1
ATOM 1475 C CA . LYS A 1 172 ? 12.470 -10.707 -11.587 1.00 64.81 172 LYS A CA 1
ATOM 1476 C C . LYS A 1 172 ? 11.496 -11.382 -10.638 1.00 64.81 172 LYS A C 1
ATOM 1478 O O . LYS A 1 172 ? 10.828 -10.692 -9.874 1.00 64.81 172 LYS A O 1
ATOM 1483 N N . PHE A 1 173 ? 11.409 -12.710 -10.699 1.00 55.75 173 PHE A N 1
ATOM 1484 C CA . PHE A 1 173 ? 10.897 -13.472 -9.566 1.00 55.75 173 PHE A CA 1
ATOM 1485 C C . PHE A 1 173 ? 11.809 -13.109 -8.395 1.00 55.75 173 PHE A C 1
ATOM 1487 O O . PHE A 1 173 ? 12.941 -13.587 -8.290 1.00 55.75 173 PHE A O 1
ATOM 1494 N N . VAL A 1 174 ? 11.385 -12.136 -7.589 1.00 55.16 174 VAL A N 1
ATOM 1495 C CA . VAL A 1 174 ? 12.048 -11.807 -6.338 1.00 55.16 174 VAL A CA 1
ATOM 1496 C C . VAL A 1 174 ? 11.750 -13.006 -5.466 1.00 55.16 174 VAL A C 1
ATOM 1498 O O . VAL A 1 174 ? 10.754 -13.003 -4.761 1.00 55.16 174 VAL A O 1
ATOM 1501 N N . LYS A 1 175 ? 12.565 -14.063 -5.577 1.00 55.78 175 LYS A N 1
ATOM 1502 C CA . LYS A 1 175 ? 12.555 -15.156 -4.613 1.00 55.78 175 LYS A CA 1
ATOM 1503 C C . LYS A 1 175 ? 12.774 -14.456 -3.277 1.00 55.78 175 LYS A C 1
ATOM 1505 O O . LYS A 1 175 ? 13.874 -13.917 -3.096 1.00 55.78 175 LYS A O 1
ATOM 1510 N N . PRO A 1 176 ? 11.754 -14.340 -2.403 1.00 62.97 176 PRO A N 1
ATOM 1511 C CA . PRO A 1 176 ? 11.989 -13.756 -1.100 1.00 62.97 176 PRO A CA 1
ATOM 1512 C C . PRO A 1 176 ? 13.108 -14.602 -0.511 1.00 62.97 176 PRO A C 1
ATOM 1514 O O . PRO A 1 176 ? 13.015 -15.832 -0.489 1.00 62.97 176 PRO A O 1
ATOM 1517 N N . THR A 1 177 ? 14.239 -13.976 -0.185 1.00 57.28 177 THR A N 1
ATOM 1518 C CA . THR A 1 177 ? 15.320 -14.710 0.456 1.00 57.28 177 THR A CA 1
ATOM 1519 C C . THR A 1 177 ? 14.727 -15.182 1.767 1.00 57.28 177 THR A C 1
ATOM 1521 O O . THR A 1 177 ? 14.423 -14.367 2.636 1.00 57.28 177 THR A O 1
ATOM 1524 N N . LEU A 1 178 ? 14.440 -16.484 1.854 1.00 65.44 178 LEU A N 1
ATOM 1525 C CA . LEU A 1 178 ? 13.899 -17.105 3.051 1.00 65.44 178 LEU A CA 1
ATOM 1526 C C . LEU A 1 178 ? 14.970 -16.942 4.123 1.00 65.44 178 LEU A C 1
ATOM 1528 O O . LEU A 1 178 ? 15.894 -17.743 4.240 1.00 65.44 178 LEU A O 1
ATOM 1532 N N . LYS A 1 179 ? 14.909 -15.828 4.849 1.00 66.12 179 LYS A N 1
ATOM 1533 C CA . LYS A 1 179 ? 15.729 -15.627 6.028 1.00 66.12 179 LYS A CA 1
ATOM 1534 C C . LYS A 1 179 ? 15.235 -16.647 7.036 1.00 66.12 179 LYS A C 1
ATOM 1536 O O . LYS A 1 179 ? 14.031 -16.741 7.271 1.00 66.12 179 LYS A O 1
ATOM 1541 N N . LYS A 1 180 ? 16.154 -17.410 7.624 1.00 72.38 180 LYS A N 1
ATOM 1542 C CA . LYS A 1 180 ? 15.857 -18.227 8.797 1.00 72.38 180 LYS A CA 1
ATOM 1543 C C . LYS A 1 180 ? 15.488 -17.262 9.923 1.00 72.38 180 LYS A C 1
ATOM 1545 O O . LYS A 1 180 ? 16.350 -16.752 10.626 1.00 72.38 180 LYS A O 1
ATOM 1550 N N . VAL A 1 181 ? 14.206 -16.931 10.022 1.00 62.03 181 VAL A N 1
ATOM 1551 C CA . VAL A 1 181 ? 13.673 -16.148 11.130 1.00 62.03 181 VAL A CA 1
ATOM 1552 C C . VAL A 1 181 ? 13.408 -17.153 12.237 1.00 62.03 181 VAL A C 1
ATOM 1554 O O . VAL A 1 181 ? 12.351 -17.783 12.269 1.00 62.03 181 VAL A O 1
ATOM 1557 N N . SER A 1 182 ? 14.384 -17.376 13.117 1.00 71.31 182 SER A N 1
ATOM 1558 C CA . SER A 1 182 ? 14.088 -18.122 14.334 1.00 71.31 182 SER A CA 1
ATOM 1559 C C . SER A 1 182 ? 13.156 -17.248 15.183 1.00 71.31 182 SER A C 1
ATOM 1561 O O . SER A 1 182 ? 13.422 -16.078 15.474 1.00 71.31 182 SER A O 1
ATOM 1563 N N . LYS A 1 183 ? 11.985 -17.792 15.531 1.00 66.25 183 LYS A N 1
ATOM 1564 C CA . LYS A 1 183 ? 10.998 -17.096 16.377 1.00 66.25 183 LYS A CA 1
ATOM 1565 C C . LYS A 1 183 ? 11.537 -16.855 17.800 1.00 66.25 183 LYS A C 1
ATOM 1567 O O . LYS A 1 183 ? 10.968 -16.051 18.539 1.00 66.25 183 LYS A O 1
ATOM 1572 N N . THR A 1 184 ? 12.620 -17.545 18.167 1.00 62.94 184 THR A N 1
ATOM 1573 C CA . THR A 1 184 ? 13.194 -17.620 19.513 1.00 62.94 184 THR A CA 1
ATOM 1574 C C . THR A 1 184 ? 14.559 -16.936 19.676 1.00 62.94 184 THR A C 1
ATOM 1576 O O . THR A 1 184 ? 14.724 -16.306 20.717 1.00 62.94 184 THR A O 1
ATOM 1579 N N . GLU A 1 185 ? 15.504 -16.935 18.714 1.00 60.62 185 GLU A N 1
ATOM 1580 C CA . GLU A 1 185 ? 16.827 -16.288 18.951 1.00 60.62 185 GLU A CA 1
ATOM 1581 C C . GLU A 1 185 ? 16.673 -14.798 19.240 1.00 60.62 185 GLU A C 1
ATOM 1583 O O . GLU A 1 185 ? 17.241 -14.297 20.200 1.00 60.62 185 GLU A O 1
ATOM 1588 N N . ASN A 1 186 ? 15.818 -14.095 18.491 1.00 61.47 186 ASN A N 1
ATOM 1589 C CA . ASN A 1 186 ? 15.606 -12.659 18.694 1.00 61.47 186 ASN A CA 1
ATOM 1590 C C . ASN A 1 186 ? 14.986 -12.316 20.065 1.00 61.47 186 ASN A C 1
ATOM 1592 O O . ASN A 1 186 ? 15.076 -11.169 20.509 1.00 61.47 186 ASN A O 1
ATOM 1596 N N . LYS A 1 187 ? 14.330 -13.280 20.730 1.00 61.56 187 LYS A N 1
ATOM 1597 C CA . LYS A 1 187 ? 13.780 -13.109 22.085 1.00 61.56 187 LYS A CA 1
ATOM 1598 C C . LYS A 1 187 ? 14.844 -13.382 23.152 1.00 61.56 187 LYS A C 1
ATOM 1600 O O . LYS A 1 187 ? 14.930 -12.614 24.105 1.00 61.56 187 LYS A O 1
ATOM 1605 N N . PHE A 1 188 ? 15.695 -14.392 22.956 1.00 58.66 188 PHE A N 1
ATOM 1606 C CA . PHE A 1 188 ? 16.839 -14.664 23.837 1.00 58.66 188 PHE A CA 1
ATOM 1607 C C . PHE A 1 188 ? 17.936 -13.595 23.730 1.00 58.66 188 PHE A C 1
ATOM 1609 O O . PHE A 1 188 ? 18.526 -13.218 24.740 1.00 58.66 188 PHE A O 1
ATOM 1616 N N . ASP A 1 189 ? 18.139 -13.015 22.546 1.00 59.91 189 ASP A N 1
ATOM 1617 C CA . ASP A 1 189 ? 19.030 -11.872 22.337 1.00 59.91 189 ASP A CA 1
ATOM 1618 C C . ASP A 1 189 ? 18.614 -10.651 23.154 1.00 59.91 189 ASP A C 1
ATOM 1620 O O . ASP A 1 189 ? 19.474 -9.893 23.577 1.00 59.91 189 ASP A O 1
ATOM 1624 N N . LYS A 1 190 ? 17.315 -10.424 23.388 1.00 59.41 190 LYS A N 1
ATOM 1625 C CA . LYS A 1 190 ? 16.857 -9.316 24.245 1.00 59.41 190 LYS A CA 1
ATOM 1626 C C . LYS A 1 190 ? 17.198 -9.547 25.716 1.00 59.41 190 LYS A C 1
ATOM 1628 O O . LYS A 1 190 ? 17.436 -8.572 26.421 1.00 59.41 190 LYS A O 1
ATOM 1633 N N . LEU A 1 191 ? 17.246 -10.805 26.156 1.00 57.84 191 LEU A N 1
ATOM 1634 C CA . LEU A 1 191 ? 17.712 -11.162 27.495 1.00 57.84 191 LEU A CA 1
ATOM 1635 C C . LEU A 1 191 ? 19.233 -10.963 27.612 1.00 57.84 191 LEU A C 1
ATOM 1637 O O . LEU A 1 191 ? 19.682 -10.349 28.569 1.00 57.84 191 LEU A O 1
ATOM 1641 N N . LYS A 1 192 ? 20.012 -11.361 26.593 1.00 57.56 192 LYS A N 1
ATOM 1642 C CA . LYS A 1 192 ? 21.480 -11.175 26.556 1.00 57.56 192 LYS A CA 1
ATOM 1643 C C . LYS A 1 192 ? 21.937 -9.728 26.279 1.00 57.56 192 LYS A C 1
ATOM 1645 O O . LYS A 1 192 ? 22.988 -9.304 26.747 1.00 57.56 192 LYS A O 1
ATOM 1650 N N . LYS A 1 193 ? 21.153 -8.938 25.534 1.00 53.28 193 LYS A N 1
ATOM 1651 C CA . LYS A 1 193 ? 21.424 -7.515 25.223 1.00 53.28 193 LYS A CA 1
ATOM 1652 C C . LYS A 1 193 ? 21.119 -6.562 26.378 1.00 53.28 193 LYS A C 1
ATOM 1654 O O . LYS A 1 193 ? 21.515 -5.405 26.293 1.00 53.28 193 LYS A O 1
ATOM 1659 N N . LYS A 1 194 ? 20.428 -7.004 27.436 1.00 53.06 194 LYS A N 1
ATOM 1660 C CA . LYS A 1 194 ? 20.344 -6.212 28.675 1.00 53.06 194 LYS A CA 1
ATOM 1661 C C . LYS A 1 194 ? 21.705 -6.112 29.378 1.00 53.06 194 LYS A C 1
ATOM 1663 O O . LYS A 1 194 ? 21.946 -5.104 30.026 1.00 53.06 194 LYS A O 1
ATOM 1668 N N . GLU A 1 195 ? 22.596 -7.086 29.184 1.00 55.19 195 GLU A N 1
ATOM 1669 C CA . GLU A 1 195 ? 23.958 -7.078 29.745 1.00 55.19 195 GLU A CA 1
ATOM 1670 C C . GLU A 1 195 ? 25.028 -6.566 28.770 1.00 55.19 195 GLU A C 1
ATOM 1672 O O . GLU A 1 195 ? 26.113 -6.184 29.192 1.00 55.19 195 GLU A O 1
ATOM 1677 N N . SER A 1 196 ? 24.747 -6.512 27.464 1.00 51.91 196 SER A N 1
ATOM 1678 C CA . SER A 1 196 ? 25.713 -6.041 26.466 1.00 51.91 196 SER A CA 1
ATOM 1679 C C . SER A 1 196 ? 25.106 -4.997 25.534 1.00 51.91 196 SER A C 1
ATOM 1681 O O . SER A 1 196 ? 24.197 -5.255 24.738 1.00 51.91 196 SER A O 1
ATOM 1683 N N . THR A 1 197 ? 25.642 -3.782 25.626 1.00 53.47 197 THR A N 1
ATOM 1684 C CA . THR A 1 197 ? 25.410 -2.677 24.700 1.00 53.47 197 THR A CA 1
ATOM 1685 C C . THR A 1 197 ? 25.661 -3.154 23.272 1.00 53.47 197 THR A C 1
ATOM 1687 O O . THR A 1 197 ? 26.796 -3.360 22.871 1.00 53.47 197 THR A O 1
ATOM 1690 N N . LYS A 1 198 ? 24.563 -3.340 22.524 1.00 55.19 198 LYS A N 1
ATOM 1691 C CA . LYS A 1 198 ? 24.460 -3.449 21.059 1.00 55.19 198 LYS A CA 1
ATOM 1692 C C . LYS A 1 198 ? 25.627 -4.194 20.397 1.00 55.19 198 LYS A C 1
ATOM 1694 O O . LYS A 1 198 ? 26.648 -3.580 20.140 1.00 55.19 198 LYS A O 1
ATOM 1699 N N . VAL A 1 199 ? 25.408 -5.456 20.007 1.00 57.00 199 VAL A N 1
ATOM 1700 C CA . VAL A 1 199 ? 26.313 -6.253 19.149 1.00 57.00 199 VAL A CA 1
ATOM 1701 C C . VAL A 1 199 ? 26.792 -5.405 17.960 1.00 57.00 199 VAL A C 1
ATOM 1703 O O . VAL A 1 199 ? 26.091 -5.259 16.955 1.00 57.00 199 VAL A O 1
ATOM 1706 N N . ASP A 1 200 ? 27.947 -4.771 18.125 1.00 67.12 200 ASP A N 1
ATOM 1707 C CA . ASP A 1 200 ? 28.595 -3.926 17.139 1.00 67.12 200 ASP A CA 1
ATOM 1708 C C . ASP A 1 200 ? 29.629 -4.810 16.459 1.00 67.12 200 ASP A C 1
ATOM 1710 O O . ASP A 1 200 ? 30.463 -5.416 17.121 1.00 67.12 200 ASP A O 1
ATOM 1714 N N . PHE A 1 201 ? 29.608 -4.897 15.131 1.00 62.94 201 PHE A N 1
ATOM 1715 C CA . PHE A 1 201 ? 30.587 -5.700 14.388 1.00 62.94 201 PHE A CA 1
ATOM 1716 C C . PHE A 1 201 ? 32.038 -5.292 14.691 1.00 62.94 201 PHE A C 1
ATOM 1718 O O . PHE A 1 201 ? 32.966 -6.061 14.440 1.00 62.94 201 PHE A O 1
ATOM 1725 N N . ARG A 1 202 ? 32.229 -4.084 15.232 1.00 62.66 202 ARG A N 1
ATOM 1726 C CA . ARG A 1 202 ? 33.520 -3.558 15.670 1.00 62.66 202 ARG A CA 1
ATOM 1727 C C . ARG A 1 202 ? 34.045 -4.215 16.946 1.00 62.66 202 ARG A C 1
ATOM 1729 O O . ARG A 1 202 ? 35.257 -4.265 17.095 1.00 62.66 202 ARG A O 1
ATOM 1736 N N . SER A 1 203 ? 33.190 -4.732 17.832 1.00 67.88 203 SER A N 1
ATOM 1737 C CA . SER A 1 203 ? 33.635 -5.309 19.112 1.00 67.88 203 SER A CA 1
ATOM 1738 C C . SER A 1 203 ? 34.379 -6.636 18.942 1.00 67.88 203 SER A C 1
ATOM 1740 O O . SER A 1 203 ? 35.179 -7.011 19.788 1.00 67.88 203 SER A O 1
ATOM 1742 N N . THR A 1 204 ? 34.144 -7.339 17.834 1.00 68.75 204 THR A N 1
ATOM 1743 C CA . THR A 1 204 ? 34.870 -8.559 17.440 1.00 68.75 204 THR A CA 1
ATOM 1744 C C . THR A 1 204 ? 36.185 -8.296 16.703 1.00 68.75 204 THR A C 1
ATOM 1746 O O . THR A 1 204 ? 36.891 -9.246 16.369 1.00 68.75 204 THR A O 1
ATOM 1749 N N . LEU A 1 205 ? 36.525 -7.037 16.408 1.00 73.44 205 LEU A N 1
ATOM 1750 C CA . LEU A 1 205 ? 37.782 -6.696 15.744 1.00 73.44 205 LEU A CA 1
ATOM 1751 C C . LEU A 1 205 ? 38.856 -6.391 16.792 1.00 73.44 205 LEU A C 1
ATOM 1753 O O . LEU A 1 205 ? 38.642 -5.571 17.681 1.00 73.44 205 LEU A O 1
ATOM 1757 N N . LYS A 1 206 ? 40.030 -7.020 16.658 1.00 77.94 206 LYS A N 1
ATOM 1758 C CA . LYS A 1 206 ? 41.211 -6.658 17.452 1.00 77.94 206 LYS A CA 1
ATOM 1759 C C . LYS A 1 206 ? 41.615 -5.222 17.109 1.00 77.94 206 LYS A C 1
ATOM 1761 O O . LYS A 1 206 ? 41.894 -4.925 15.948 1.00 77.94 206 LYS A O 1
ATOM 1766 N N . VAL A 1 207 ? 41.635 -4.342 18.104 1.00 77.94 207 VAL A N 1
ATOM 1767 C CA . VAL A 1 207 ? 42.227 -3.007 17.971 1.00 77.94 207 VAL A CA 1
ATOM 1768 C C . VAL A 1 207 ? 43.739 -3.175 18.104 1.00 77.94 207 VAL A C 1
ATOM 1770 O O . VAL A 1 207 ? 44.199 -3.803 19.051 1.00 77.94 207 VAL A O 1
ATOM 1773 N N . VAL A 1 208 ? 44.500 -2.676 17.131 1.00 71.62 208 VAL A N 1
ATOM 1774 C CA . VAL A 1 208 ? 45.961 -2.576 17.242 1.00 71.62 208 VAL A CA 1
ATOM 1775 C C . VAL A 1 208 ? 46.252 -1.232 17.892 1.00 71.62 208 VAL A C 1
ATOM 1777 O O . VAL A 1 208 ? 45.852 -0.197 17.354 1.00 71.62 208 VAL A O 1
ATOM 1780 N N . GLU A 1 209 ? 46.879 -1.260 19.063 1.00 69.12 209 GLU A N 1
ATOM 1781 C CA . GLU A 1 209 ? 47.389 -0.059 19.722 1.00 69.12 209 GLU A CA 1
ATOM 1782 C C . GLU A 1 209 ? 48.500 0.547 18.855 1.00 69.12 209 GLU A C 1
ATOM 1784 O O . GLU A 1 209 ? 49.309 -0.176 18.268 1.00 69.12 209 GLU A O 1
ATOM 1789 N N . LYS A 1 210 ? 48.465 1.870 18.702 1.00 57.22 210 LYS A N 1
ATOM 1790 C CA . LYS A 1 210 ? 49.519 2.641 18.044 1.00 57.22 210 LYS A CA 1
ATOM 1791 C C . LYS A 1 210 ? 50.492 3.152 19.084 1.00 57.22 210 LYS A C 1
ATOM 1793 O O . LYS A 1 210 ? 49.986 3.597 20.136 1.00 57.22 210 LYS A O 1
#

InterPro domains:
  IPR001978 Troponin [PF00992] (82-209)
  IPR038077 Troponin domain superfamily [G3DSA:1.20.5.350] (67-210)
  IPR038077 Troponin domain superfamily [SSF90250] (76-210)
  IPR050875 Troponin I [PTHR13738] (46-210)

Organism: NCBI:txid358040

Secondary structure (DSSP, 8-state):
-HHHHHHHHHHHHHHHHHHHHHHHHHHHHHHHHHHHHHHHHHHHHHHHHHHHHHHHHHHHHHHHHHHHHHHH--SSS-HHHHHHHHHHHHHHHHHHHHHHHHHHHHHHHHHHHHHSPPPP-TTTS-HHHHHHHHHHHHHHHHHHHHHHHHHHHHHHHHHHHHHHHHHHHH------------TTHHHHHHHHTTTSS---TTTTSPPPP-

Radius of gyration: 38.63 Å; chains: 1; bounding box: 91×81×96 Å

Sequence (210 aa):
RTMMTRRKKRRVERRRRRMRRWDIIQRKRLKLGNERKIVRYAFFQARKVRERERKKAEVRSRLEMASRAKKAKKGFLTPERKKKLRKLLMMKAAEDLKEKQRQLELERSRILNERIVPLPDLDSDDLSDVFEEMKRHVLKLEADTYDINYTVRQKDFEINELTIAVNDLRGKFVKPTLKKVSKTENKFDKLKKKESTKVDFRSTLKVVEK

Foldseek 3Di:
DPVVVVVVVVVVVVVVVVVVVVVVVVVVVVVVVVVVVVVVVVVVVVVVVVVLVVLLVVLQVVVVVVVVVVVVPPDDDDPVVVVVVVVVVVVVVVVVVVVVVVVVVVVVVVVCVVPDDPDDDPVPDDPVVSVVVVVVVVVVVVVVVVVVVVVVVVVVVVVVVVVVVVCVSNVPPPPPPPPPPDPPPVVVVVVVCVVPPDPDVCVPDDDDDD

pLDDT: mean 80.9, std 13.35, range [49.59, 97.62]